Protein AF-A0A7J2VWB0-F1 (afdb_monomer)

Solvent-accessible surface area (backbone atoms only — not comparable to full-atom values): 11666 Å² total; per-residue (Å²): 133,88,79,82,58,32,77,48,34,36,38,40,35,25,54,31,43,53,44,72,42,88,90,40,88,60,62,22,70,36,55,95,60,84,38,52,47,25,52,42,51,25,53,23,19,38,70,51,60,76,62,103,41,74,60,60,33,39,47,48,40,36,65,75,40,46,75,42,43,81,44,78,42,41,31,36,45,70,79,63,50,73,50,78,42,81,46,76,38,73,47,87,54,70,86,47,42,88,79,42,59,53,44,78,32,43,40,31,32,35,35,62,40,48,35,38,41,36,36,37,21,39,49,70,60,37,52,54,51,50,53,30,40,73,69,72,45,52,64,35,90,54,30,59,74,39,85,81,14,42,57,74,46,63,40,77,50,61,71,90,82,51,84,58,88,61,38,29,45,46,43,50,47,86,78,60,84,67,86,62,91,81,53,50,76,48,80,41,82,32,49,49,46,64,52,97,86,36,46,79,39,73,43,58,28,27,39,45,39,122

Nearest PDB structures (foldseek):
  8fcj-assembly1_A  TM=6.744E-01  e=1.931E-07  Nostoc sp. 'Peltigera membranacea cyanobiont' 210A
  7tra-assembly1_O  TM=6.784E-01  e=2.687E-06  Pyrococcus furiosus DSM 3638
  4l6u-assembly2_B  TM=4.208E-01  e=9.055E-03  Archaeoglobus fulgidus DSM 4304
  4l6u-assembly1_A  TM=4.770E-01  e=2.625E-02  Archaeoglobus fulgidus DSM 4304
  8dfs-assembly1_B  TM=3.104E-01  e=2.776E-02  Nitratidesulfovibrio vulgaris str. Hildenborough

Foldseek 3Di:
DDDDWDKFKKKWWWQKDFDADPPDDAEGDGFPDFFQLLVLQLLCQQVLQDDPDDQVSLLSSCVVGVVQWPDKKKWWFPDWDKDKDKDWDADPDPVCVVPPRTDIGITIMIGGIIMMMITTGHPVSNVSSQVSLDVVGGSHQGARPDPVGHIPHMHTDDPVPDDSLRIWIKAFPVVCPDDDPPKDWDKDWHQHGADNSSDTDIGIMITIDD

Secondary structure (DSSP, 8-state):
-----EEEEEEEEEEEE--B-TT-SSEEPBPSS--HHHHHHHHHHHTT---S-HHHHHHHHHHHTGGGEEEEEEEEES--EEEEEEEEEEPS-GGGTTT-SEEEEEEEEEEEEEEEEEEEE-HHHHHHHHHHHHTT--SS--BSSSTTSBEEEEEE--TTTS-GGGEEEEEEGGG--S--TT-EEEEEEEEEEE-TTSPEEEEEEEEEE-

Sequence (210 aa):
MVWCGMELCIRILVKHFSYRHPLFLTSSPTYLVPPITSIYGLFASILEIGKNDVKENRKLIKKEVQDKIKCIEIFLKERFKGRPFGIMRWNADKSKWRRNWFTPITQFYLFDLDLIVSINCDEDLGKELYEKIKNHESGFTPYLGSSENLIKDISLIDKDENDFSQYIKIKKLNSVTSLEKGKELIRIKMPSKYDDEGNWIFEDWVAIRN

Radius of gyra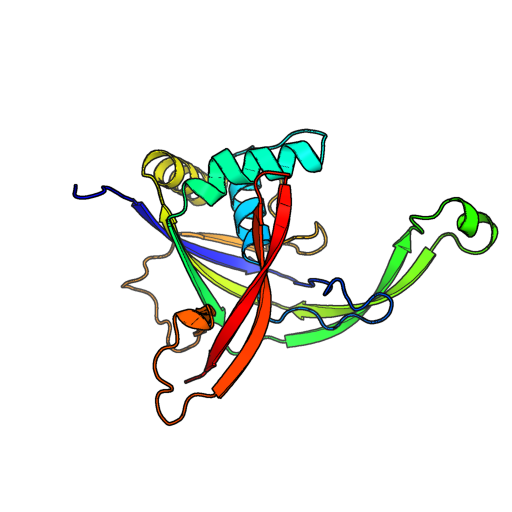tion: 17.98 Å; Cα contacts (8 Å, |Δi|>4): 425; chains: 1; bounding box: 48×41×57 Å

pLDDT: mean 84.41, std 11.64, range [39.38, 98.19]

Structure (mmCIF, N/CA/C/O backbone):
data_AF-A0A7J2VWB0-F1
#
_entry.id   AF-A0A7J2VWB0-F1
#
loop_
_atom_site.group_PDB
_atom_site.id
_atom_site.type_symbol
_atom_site.label_atom_id
_atom_site.label_alt_id
_atom_site.label_comp_id
_atom_site.label_asym_id
_atom_site.label_entity_id
_atom_site.label_seq_id
_atom_site.pdbx_PDB_ins_code
_atom_site.Cartn_x
_atom_site.Cartn_y
_atom_site.Cartn_z
_atom_site.occupancy
_atom_site.B_iso_or_equiv
_atom_site.auth_seq_id
_atom_site.auth_comp_id
_atom_site.auth_asym_id
_atom_site.auth_atom_id
_atom_site.pdbx_PDB_model_num
ATOM 1 N N . MET A 1 1 ? -2.812 6.143 29.401 1.00 39.38 1 MET A N 1
ATOM 2 C CA . MET A 1 1 ? -3.017 7.163 28.352 1.00 39.38 1 MET A CA 1
ATOM 3 C C . MET A 1 1 ? -3.901 6.526 27.293 1.00 39.38 1 MET A C 1
ATOM 5 O O . MET A 1 1 ? -3.454 5.581 26.655 1.00 39.38 1 MET A O 1
ATOM 9 N N . VAL A 1 2 ? -5.171 6.924 27.209 1.00 40.19 2 VAL A N 1
ATOM 10 C CA . VAL A 1 2 ? -6.086 6.440 26.165 1.00 40.19 2 VAL A CA 1
ATOM 11 C C . VAL A 1 2 ? -5.724 7.207 24.900 1.00 40.19 2 VAL A C 1
ATOM 13 O O . VAL A 1 2 ? -5.821 8.429 24.876 1.00 40.19 2 VAL A O 1
ATOM 16 N N . TRP A 1 3 ? -5.195 6.513 23.901 1.00 49.06 3 TRP A N 1
ATOM 17 C CA . TRP A 1 3 ? -4.870 7.121 22.617 1.00 49.06 3 TRP A CA 1
ATOM 18 C C . TRP A 1 3 ? -6.159 7.290 21.805 1.00 49.06 3 TRP A C 1
ATOM 20 O O . TRP A 1 3 ? -6.781 6.289 21.459 1.00 49.06 3 TRP A O 1
ATOM 30 N N . CYS A 1 4 ? -6.535 8.529 21.474 1.00 56.16 4 CYS A N 1
ATOM 31 C CA . CYS A 1 4 ? -7.481 8.798 20.389 1.00 56.16 4 CYS A CA 1
ATOM 32 C C . CYS A 1 4 ? -6.771 8.503 19.063 1.00 56.16 4 CYS A C 1
ATOM 34 O O . CYS A 1 4 ? -5.758 9.122 18.749 1.00 56.16 4 CYS A O 1
ATOM 36 N N . GLY A 1 5 ? -7.249 7.514 18.318 1.00 79.62 5 GLY A N 1
ATOM 37 C CA . GLY A 1 5 ? -6.829 7.247 16.945 1.00 79.62 5 GLY A CA 1
ATOM 38 C C . GLY A 1 5 ? -8.066 7.086 16.075 1.00 79.62 5 GLY A C 1
ATOM 39 O O . GLY A 1 5 ? -9.124 6.712 16.582 1.00 79.62 5 GLY A O 1
ATOM 40 N N . MET A 1 6 ? -7.938 7.370 14.785 1.00 92.81 6 MET A N 1
ATOM 41 C CA . MET A 1 6 ? -9.017 7.194 13.820 1.00 92.81 6 MET A CA 1
ATOM 42 C C . MET A 1 6 ? -8.876 5.832 13.139 1.00 92.81 6 MET A C 1
ATOM 44 O O . MET A 1 6 ? -7.780 5.455 12.707 1.00 92.81 6 MET A O 1
ATOM 48 N N . GLU A 1 7 ? -9.980 5.091 13.052 1.00 94.62 7 GLU A N 1
ATOM 49 C CA . GLU A 1 7 ? -10.068 3.892 12.220 1.00 94.62 7 GLU A CA 1
ATOM 50 C C . GLU A 1 7 ? -10.639 4.266 10.850 1.00 94.62 7 GLU A C 1
ATOM 52 O O . GLU A 1 7 ? -11.643 4.968 10.755 1.00 94.62 7 GLU A O 1
ATOM 57 N N . LEU A 1 8 ? -9.983 3.801 9.789 1.00 96.25 8 LEU A N 1
ATOM 58 C CA . LEU A 1 8 ? -10.458 3.926 8.416 1.00 96.25 8 LEU A CA 1
ATOM 59 C C . LEU A 1 8 ? -10.467 2.557 7.758 1.00 96.25 8 LEU A C 1
ATOM 61 O O . LEU A 1 8 ? -9.519 1.786 7.909 1.00 96.25 8 LEU A O 1
ATOM 65 N N . CYS A 1 9 ? -11.508 2.281 6.981 1.00 96.62 9 CYS A N 1
ATOM 66 C CA . CYS A 1 9 ? -11.599 1.092 6.149 1.00 96.62 9 CYS A CA 1
ATOM 67 C C . CYS A 1 9 ? -11.715 1.531 4.687 1.00 96.62 9 CYS A C 1
ATOM 69 O O . CYS A 1 9 ? -12.642 2.244 4.303 1.00 96.62 9 CYS A O 1
ATOM 71 N N . ILE A 1 10 ? -10.717 1.166 3.887 1.00 97.38 10 ILE A N 1
ATOM 72 C CA . ILE A 1 10 ? -10.523 1.675 2.531 1.00 97.38 10 ILE A CA 1
ATOM 73 C C . ILE A 1 10 ? -10.541 0.492 1.573 1.00 97.38 10 ILE A C 1
ATOM 75 O O . ILE A 1 10 ? -9.716 -0.417 1.680 1.00 97.38 10 ILE A O 1
ATOM 79 N N . ARG A 1 11 ? -11.460 0.511 0.613 1.00 96.31 11 ARG A N 1
ATOM 80 C CA . ARG A 1 11 ? -11.493 -0.438 -0.495 1.00 96.31 11 ARG A CA 1
ATOM 81 C C . ARG A 1 11 ? -10.669 0.099 -1.656 1.00 96.31 11 ARG A C 1
ATOM 83 O O . ARG A 1 11 ? -10.797 1.258 -2.035 1.00 96.31 11 ARG A O 1
ATOM 90 N N . ILE A 1 12 ? -9.832 -0.757 -2.227 1.00 95.69 12 ILE A N 1
ATOM 91 C CA . ILE A 1 12 ? -8.960 -0.446 -3.356 1.00 95.69 12 ILE A CA 1
ATOM 92 C C . ILE A 1 12 ? -9.225 -1.482 -4.445 1.00 95.69 12 ILE A C 1
ATOM 94 O O . ILE A 1 12 ? -8.902 -2.663 -4.294 1.00 95.69 12 ILE A O 1
ATOM 98 N N . LEU A 1 13 ? -9.795 -1.025 -5.558 1.00 94.19 13 LEU A N 1
ATOM 99 C CA . LEU A 1 13 ? -10.028 -1.842 -6.743 1.00 94.19 13 LEU A CA 1
ATOM 100 C C . LEU A 1 13 ? -8.901 -1.613 -7.740 1.00 94.19 13 LEU A C 1
ATOM 102 O O . LEU A 1 13 ? -8.739 -0.516 -8.269 1.00 94.19 13 LEU A O 1
ATOM 106 N N . VAL A 1 14 ? -8.137 -2.656 -8.043 1.00 91.94 14 VAL A N 1
ATOM 107 C CA . VAL A 1 14 ? -6.981 -2.591 -8.942 1.00 91.94 14 VAL A CA 1
ATOM 108 C C . VAL A 1 14 ? -7.299 -3.346 -10.220 1.00 91.94 14 VAL A C 1
ATOM 110 O O . VAL A 1 14 ? -7.660 -4.522 -10.193 1.00 91.94 14 VAL A O 1
ATOM 113 N N . LYS A 1 15 ? -7.122 -2.693 -11.370 1.00 89.75 15 LYS A N 1
ATOM 114 C CA . LYS A 1 15 ? -7.375 -3.316 -12.675 1.00 89.75 15 LYS A CA 1
ATOM 115 C C . LYS A 1 15 ? -6.397 -4.458 -12.938 1.00 89.75 15 LYS A C 1
ATOM 117 O O . LYS A 1 15 ? -6.788 -5.536 -13.386 1.00 89.75 15 LYS A O 1
ATOM 122 N N . HIS A 1 16 ? -5.122 -4.209 -12.667 1.00 87.75 16 HIS A N 1
ATOM 123 C CA . HIS A 1 16 ? -4.076 -5.216 -12.719 1.00 87.75 16 HIS A CA 1
ATOM 124 C C . HIS A 1 16 ? -2.985 -4.909 -11.703 1.00 87.75 16 HIS A C 1
ATOM 126 O O . HIS A 1 16 ? -2.589 -3.759 -11.529 1.00 87.75 16 HIS A O 1
ATOM 132 N N . PHE A 1 17 ? -2.487 -5.953 -11.054 1.00 88.38 17 PHE A N 1
ATOM 133 C CA . PHE A 1 17 ? -1.459 -5.870 -10.035 1.00 88.38 17 PHE A CA 1
ATOM 134 C C . PHE A 1 17 ? -0.333 -6.862 -10.326 1.00 88.38 17 PHE A C 1
ATOM 136 O O . PHE A 1 17 ? -0.563 -8.058 -10.506 1.00 88.38 17 PHE A O 1
ATOM 143 N N . SER A 1 18 ? 0.892 -6.355 -10.341 1.00 85.81 18 SER A N 1
ATOM 144 C CA . SER A 1 18 ? 2.124 -7.130 -10.363 1.00 85.81 18 SER A CA 1
ATOM 145 C C . SER A 1 18 ? 3.106 -6.523 -9.375 1.00 85.81 18 SER A C 1
ATOM 147 O O . SER A 1 18 ? 3.379 -5.322 -9.398 1.00 85.81 18 SER A O 1
ATOM 149 N N . TYR A 1 19 ? 3.677 -7.348 -8.507 1.00 79.00 19 TYR A N 1
ATOM 150 C CA . TYR A 1 19 ? 4.789 -6.915 -7.677 1.00 79.00 19 TYR A CA 1
ATOM 151 C C . TYR A 1 19 ? 5.893 -7.946 -7.749 1.00 79.00 19 TYR A C 1
ATOM 153 O O . TYR A 1 19 ? 5.801 -9.043 -7.193 1.00 79.00 19 TYR A O 1
ATOM 161 N N . ARG A 1 20 ? 6.969 -7.552 -8.427 1.00 72.75 20 ARG A N 1
ATOM 162 C CA . ARG A 1 20 ? 8.161 -8.367 -8.602 1.00 72.75 20 ARG A CA 1
ATOM 163 C C . ARG A 1 20 ? 8.830 -8.623 -7.256 1.00 72.75 20 ARG A C 1
ATOM 165 O O . ARG A 1 20 ? 9.300 -7.703 -6.589 1.00 72.75 20 ARG A O 1
ATOM 172 N N . HIS A 1 21 ? 8.966 -9.896 -6.913 1.00 67.38 21 HIS A N 1
ATOM 173 C CA . HIS A 1 21 ? 9.810 -10.300 -5.803 1.00 67.38 21 HIS A CA 1
ATOM 174 C C . HIS A 1 21 ? 11.294 -10.008 -6.141 1.00 67.38 21 HIS A C 1
ATOM 176 O O . HIS A 1 21 ? 11.769 -10.428 -7.201 1.00 67.38 21 HIS A O 1
ATOM 182 N N . PRO A 1 22 ? 12.057 -9.317 -5.267 1.00 64.19 22 PRO A N 1
ATOM 183 C CA . PRO A 1 22 ? 13.409 -8.828 -5.575 1.00 64.19 22 PRO A CA 1
ATOM 184 C C . PRO A 1 22 ? 14.422 -9.937 -5.903 1.00 64.19 22 PRO A C 1
ATOM 186 O O . PRO A 1 22 ? 15.367 -9.703 -6.647 1.00 64.19 22 PRO A O 1
ATOM 189 N N . LEU A 1 23 ? 14.202 -11.151 -5.393 1.00 62.53 23 LEU A N 1
ATOM 190 C CA . LEU A 1 23 ? 15.038 -12.327 -5.681 1.00 62.53 23 LEU A CA 1
ATOM 191 C C . LEU A 1 23 ? 14.831 -12.952 -7.078 1.00 62.53 23 LEU A C 1
ATOM 193 O O . LEU A 1 23 ? 15.650 -13.766 -7.490 1.00 62.53 23 LEU A O 1
ATOM 197 N N . PHE A 1 24 ? 13.778 -12.590 -7.822 1.00 64.44 24 PHE A N 1
ATOM 198 C CA . PHE A 1 24 ? 13.488 -13.176 -9.137 1.00 64.44 24 PHE A CA 1
ATOM 199 C C . PHE A 1 24 ? 13.640 -12.128 -10.246 1.00 64.44 24 PHE A C 1
ATOM 201 O O . PHE A 1 24 ? 12.776 -11.270 -10.440 1.00 64.44 24 PHE A O 1
ATOM 208 N N . LEU A 1 25 ? 14.759 -12.196 -10.975 1.00 58.03 25 LEU A N 1
ATOM 209 C CA . LEU A 1 25 ? 15.208 -11.138 -11.890 1.00 58.03 25 LEU A CA 1
ATOM 210 C C . LEU A 1 25 ? 14.624 -11.237 -13.316 1.00 58.03 25 LEU A C 1
ATOM 212 O O . LEU A 1 25 ? 14.429 -10.201 -13.961 1.00 58.03 25 LEU A O 1
ATOM 216 N N . THR A 1 26 ? 14.324 -12.448 -13.802 1.00 53.06 26 THR A N 1
ATOM 217 C CA . THR A 1 26 ? 13.999 -12.730 -15.221 1.00 53.06 26 THR A CA 1
ATOM 218 C C . THR A 1 26 ? 12.579 -13.265 -15.451 1.00 53.06 26 THR A C 1
ATOM 220 O O . THR A 1 26 ? 11.944 -12.909 -16.443 1.00 53.06 26 THR A O 1
ATOM 223 N N . SER A 1 27 ? 12.041 -14.034 -14.505 1.00 56.19 27 SER A N 1
ATOM 224 C CA . SER A 1 27 ? 10.650 -14.503 -14.461 1.00 56.19 27 SER A CA 1
ATOM 225 C C . SER A 1 27 ? 10.149 -14.368 -13.029 1.00 56.19 27 SER A C 1
ATOM 227 O O . SER A 1 27 ? 10.653 -15.055 -12.140 1.00 56.19 27 SER A O 1
ATOM 229 N N . SER A 1 28 ? 9.225 -13.444 -12.772 1.00 57.34 28 SER A N 1
ATOM 230 C CA . SER A 1 28 ? 8.854 -13.110 -11.394 1.00 57.34 28 SER A CA 1
ATOM 231 C C . SER A 1 28 ? 7.473 -13.668 -11.058 1.00 57.34 28 SER A C 1
ATOM 233 O O . SER A 1 28 ? 6.492 -13.196 -11.641 1.00 57.34 28 SER A O 1
ATOM 235 N N . PRO A 1 29 ? 7.359 -14.615 -10.107 1.00 59.97 29 PRO A N 1
ATOM 236 C CA . PRO A 1 29 ? 6.106 -14.767 -9.387 1.00 59.97 29 PRO A CA 1
ATOM 237 C C . PRO A 1 29 ? 5.787 -13.425 -8.713 1.00 59.97 29 PRO A C 1
ATOM 239 O O . PRO A 1 29 ? 6.655 -12.798 -8.096 1.00 59.97 29 PRO A O 1
ATOM 242 N N . THR A 1 30 ? 4.559 -12.956 -8.907 1.00 66.62 30 THR A N 1
ATOM 243 C CA . THR A 1 30 ? 4.038 -11.755 -8.250 1.00 66.62 30 THR A CA 1
ATOM 244 C C . THR A 1 30 ? 3.596 -12.118 -6.841 1.00 66.62 30 THR A C 1
ATOM 246 O O . THR A 1 30 ? 3.055 -13.205 -6.630 1.00 66.62 30 THR A O 1
ATOM 249 N N . TYR A 1 31 ? 3.815 -11.230 -5.867 1.00 71.44 31 TYR A N 1
ATOM 250 C CA . TYR A 1 31 ? 3.180 -11.408 -4.561 1.00 71.44 31 TYR A CA 1
ATOM 251 C C . TYR A 1 31 ? 1.664 -11.452 -4.728 1.00 71.44 31 TYR A C 1
ATOM 253 O O . TYR A 1 31 ? 1.095 -10.619 -5.422 1.00 71.44 31 TYR A O 1
ATOM 261 N N . LEU A 1 32 ? 1.001 -12.393 -4.060 1.00 71.25 32 LEU A N 1
ATOM 262 C CA . LEU A 1 32 ? -0.463 -12.473 -4.092 1.00 71.25 32 LEU A CA 1
ATOM 263 C C . LEU A 1 32 ? -1.133 -11.243 -3.466 1.00 71.25 32 LEU A C 1
ATOM 265 O O . LEU A 1 32 ? -2.263 -10.910 -3.798 1.00 71.25 32 LEU A O 1
ATOM 269 N N . VAL A 1 33 ? -0.415 -10.566 -2.572 1.00 77.94 33 VAL A N 1
ATOM 270 C CA . VAL A 1 33 ? -0.891 -9.422 -1.802 1.00 77.94 33 VAL A CA 1
ATOM 271 C C . VAL A 1 33 ? 0.056 -8.239 -2.051 1.00 77.94 33 VAL A C 1
ATOM 273 O O . VAL A 1 33 ? 1.271 -8.445 -2.162 1.00 77.94 33 VAL A O 1
ATOM 276 N N . PRO A 1 34 ? -0.447 -6.996 -2.118 1.00 84.25 34 PRO A N 1
ATOM 277 C CA . PRO A 1 34 ? 0.397 -5.809 -2.157 1.00 84.25 34 PRO A CA 1
ATOM 278 C C . PRO A 1 34 ? 1.281 -5.682 -0.910 1.00 84.25 34 PRO A C 1
ATOM 280 O O . PRO A 1 34 ? 0.791 -5.842 0.207 1.00 84.25 34 PRO A O 1
ATOM 283 N N . PRO A 1 35 ? 2.580 -5.367 -1.054 1.00 87.12 35 PRO A N 1
ATOM 284 C CA . PRO A 1 35 ? 3.423 -5.033 0.088 1.00 87.12 35 PRO A CA 1
ATOM 285 C C . PRO A 1 35 ? 2.866 -3.856 0.884 1.00 87.12 35 PRO A C 1
ATOM 287 O O . PRO A 1 35 ? 2.401 -2.879 0.303 1.00 87.12 35 PRO A O 1
ATOM 290 N N . ILE A 1 36 ? 2.987 -3.897 2.206 1.00 90.56 36 ILE A N 1
ATOM 291 C CA . ILE A 1 36 ? 2.469 -2.847 3.102 1.00 90.56 36 ILE A CA 1
ATOM 292 C C . ILE A 1 36 ? 3.089 -1.482 2.787 1.00 90.56 36 ILE A C 1
ATOM 294 O O . ILE A 1 36 ? 2.408 -0.471 2.676 1.00 90.56 36 ILE A O 1
ATOM 298 N N . THR A 1 37 ? 4.382 -1.475 2.508 1.00 90.88 37 THR A N 1
ATOM 299 C CA . THR A 1 37 ? 5.122 -0.318 1.981 1.00 90.88 37 THR A CA 1
ATOM 300 C C . THR A 1 37 ? 4.521 0.302 0.714 1.00 90.88 37 THR A C 1
ATOM 302 O O . THR A 1 37 ? 4.621 1.514 0.531 1.00 90.88 37 THR A O 1
ATOM 305 N N . SER A 1 38 ? 3.883 -0.491 -0.157 1.00 90.75 38 SER A N 1
ATOM 306 C CA . SER A 1 38 ? 3.170 0.035 -1.331 1.00 90.75 38 SER A CA 1
ATOM 307 C C . SER A 1 38 ? 1.853 0.714 -0.956 1.00 90.75 38 SER A C 1
ATOM 309 O O . SER A 1 38 ? 1.476 1.683 -1.606 1.00 90.75 38 SER A O 1
ATOM 311 N N . ILE A 1 39 ? 1.210 0.274 0.128 1.00 94.75 39 ILE A N 1
ATOM 312 C CA . ILE A 1 39 ? 0.025 0.924 0.697 1.00 94.75 39 ILE A CA 1
ATOM 313 C C . ILE A 1 39 ? 0.418 2.267 1.326 1.00 94.75 39 ILE A C 1
ATOM 315 O O . ILE A 1 39 ? -0.243 3.268 1.076 1.00 94.75 39 ILE A O 1
ATOM 319 N N . TYR A 1 40 ? 1.541 2.338 2.053 1.00 95.62 40 TYR A N 1
ATOM 320 C CA . TYR A 1 40 ? 2.054 3.624 2.547 1.00 95.62 40 TYR A CA 1
ATOM 321 C C . TYR A 1 40 ? 2.367 4.598 1.408 1.00 95.62 40 TYR A C 1
ATOM 323 O O . TYR A 1 40 ? 2.047 5.779 1.506 1.00 95.62 40 TYR A O 1
ATOM 331 N N . GLY A 1 41 ? 2.956 4.108 0.311 1.00 94.25 41 GLY A N 1
ATOM 332 C CA . GLY A 1 41 ? 3.186 4.914 -0.890 1.00 94.25 41 GLY A CA 1
ATOM 333 C C . GLY A 1 41 ? 1.888 5.402 -1.540 1.00 94.25 41 GLY A C 1
ATOM 334 O O . GLY A 1 41 ? 1.814 6.550 -1.968 1.00 94.25 41 GLY A O 1
ATOM 335 N N . LEU A 1 42 ? 0.850 4.562 -1.561 1.00 95.75 42 LEU A N 1
ATOM 336 C CA . LEU A 1 42 ? -0.481 4.940 -2.031 1.00 95.75 42 LEU A CA 1
ATOM 337 C C . LEU A 1 42 ? -1.079 6.055 -1.163 1.00 95.75 42 LEU A C 1
ATOM 339 O O . LEU A 1 42 ? -1.502 7.075 -1.699 1.00 95.75 42 LEU A O 1
ATOM 343 N N . PHE A 1 43 ? -1.056 5.929 0.163 1.00 97.38 43 PHE A N 1
ATOM 344 C CA . PHE A 1 43 ? -1.546 6.991 1.050 1.00 97.38 43 PHE A CA 1
ATOM 345 C C . PHE A 1 43 ? -0.747 8.286 0.894 1.00 97.38 43 PHE A C 1
ATOM 347 O O . PHE A 1 43 ? -1.337 9.356 0.781 1.00 97.38 43 PHE A O 1
ATOM 354 N N . ALA A 1 44 ? 0.579 8.196 0.779 1.00 96.38 44 ALA A N 1
ATOM 355 C CA . ALA A 1 44 ? 1.421 9.354 0.498 1.00 96.38 44 ALA A CA 1
ATOM 356 C C . ALA A 1 44 ? 1.046 10.045 -0.824 1.00 96.38 44 ALA A C 1
ATOM 358 O O . ALA A 1 44 ? 1.000 11.269 -0.879 1.00 96.38 44 ALA A O 1
ATOM 359 N N . SER A 1 45 ? 0.726 9.280 -1.875 1.00 95.44 45 SER A N 1
ATOM 360 C CA . SER A 1 45 ? 0.307 9.854 -3.161 1.00 95.44 45 SER A CA 1
ATOM 361 C C . SER A 1 45 ? -1.028 10.597 -3.087 1.00 95.44 45 SER A C 1
ATOM 363 O O . SER A 1 45 ? -1.163 11.668 -3.678 1.00 95.44 45 SER A O 1
ATOM 365 N N . ILE A 1 46 ? -1.981 10.085 -2.302 1.00 97.25 46 ILE A N 1
ATOM 366 C CA . ILE A 1 46 ? -3.253 10.766 -2.037 1.00 97.25 46 ILE A CA 1
ATOM 367 C C . ILE A 1 46 ? -2.977 12.101 -1.334 1.00 97.25 46 ILE A C 1
ATOM 369 O O . ILE A 1 46 ? -3.448 13.142 -1.784 1.00 97.25 46 ILE A O 1
ATOM 373 N N . LEU A 1 47 ? -2.128 12.083 -0.308 1.00 97.00 47 LEU A N 1
ATOM 374 C CA . LEU A 1 47 ? -1.789 13.231 0.539 1.00 97.00 47 LEU A CA 1
ATOM 375 C C . LEU A 1 47 ? -0.789 14.228 -0.076 1.00 97.00 47 LEU A C 1
ATOM 377 O O . LEU A 1 47 ? -0.364 15.146 0.610 1.00 97.00 47 LEU A O 1
ATOM 381 N N . GLU A 1 48 ? -0.379 14.060 -1.338 1.00 95.44 48 GLU A N 1
ATOM 382 C CA . GLU A 1 48 ? 0.654 14.905 -1.971 1.00 95.44 48 GLU A CA 1
ATOM 383 C C . GLU A 1 48 ? 2.020 14.878 -1.248 1.00 95.44 48 GLU A C 1
ATOM 385 O O . GLU A 1 48 ? 2.829 15.802 -1.314 1.00 95.44 48 GLU A O 1
ATOM 390 N N . ILE A 1 49 ? 2.334 13.773 -0.574 1.00 94.19 49 ILE A N 1
ATOM 391 C CA . ILE A 1 49 ? 3.596 13.597 0.146 1.00 94.19 49 ILE A CA 1
ATOM 392 C C . ILE A 1 49 ? 4.637 13.026 -0.819 1.00 94.19 49 ILE A C 1
ATOM 394 O O . ILE A 1 49 ? 4.673 11.823 -1.091 1.00 94.19 49 ILE A O 1
ATOM 398 N N . GLY A 1 50 ? 5.518 13.885 -1.332 1.00 88.81 50 GLY A N 1
ATOM 399 C CA . GLY A 1 50 ? 6.577 13.456 -2.240 1.00 88.81 50 GLY A CA 1
ATOM 400 C C . GLY A 1 50 ? 7.596 14.537 -2.596 1.00 88.81 50 GLY A C 1
ATOM 401 O O . GLY A 1 50 ? 7.376 15.732 -2.436 1.00 88.81 50 GLY A O 1
ATOM 402 N N . LYS A 1 51 ? 8.746 14.081 -3.087 1.00 85.75 51 LYS A N 1
ATOM 403 C CA . LYS A 1 51 ? 9.885 14.852 -3.584 1.00 85.75 51 LYS A CA 1
ATOM 404 C C . LYS A 1 51 ? 10.497 14.170 -4.807 1.00 85.75 51 LYS A C 1
ATOM 406 O O . LYS A 1 51 ? 10.343 12.968 -5.019 1.00 85.75 51 LYS A O 1
ATOM 411 N N . ASN A 1 52 ? 11.298 14.917 -5.560 1.00 82.94 52 ASN A N 1
ATOM 412 C CA . ASN A 1 52 ? 12.079 14.397 -6.688 1.00 82.94 52 ASN A CA 1
ATOM 413 C C . ASN A 1 52 ? 13.368 13.666 -6.245 1.00 82.94 52 ASN A C 1
ATOM 415 O O . ASN A 1 52 ? 14.413 13.825 -6.867 1.00 82.94 52 ASN A O 1
ATOM 419 N N . ASP A 1 53 ? 13.311 12.867 -5.174 1.00 89.38 53 ASP A N 1
ATOM 420 C CA . ASP A 1 53 ? 14.389 11.955 -4.769 1.00 89.38 53 ASP A CA 1
ATOM 421 C C . ASP A 1 53 ? 13.825 10.700 -4.084 1.00 89.38 53 ASP A C 1
ATOM 423 O O . ASP A 1 53 ? 12.984 10.767 -3.188 1.00 89.38 53 ASP A O 1
ATOM 427 N N . VAL A 1 54 ? 14.303 9.523 -4.499 1.00 83.94 54 VAL A N 1
ATOM 428 C CA . VAL A 1 54 ? 13.773 8.234 -4.028 1.00 83.94 54 VAL A CA 1
ATOM 429 C C . VAL A 1 54 ? 14.113 7.965 -2.561 1.00 83.94 54 VAL A C 1
ATOM 431 O O . VAL A 1 54 ? 13.285 7.400 -1.846 1.00 83.94 54 VAL A O 1
ATOM 434 N N . LYS A 1 55 ? 15.322 8.309 -2.100 1.00 84.81 55 LYS A N 1
ATOM 435 C CA . LYS A 1 55 ? 15.735 8.050 -0.713 1.00 84.81 55 LYS A CA 1
ATOM 436 C C . LYS A 1 55 ? 15.044 9.015 0.240 1.00 84.81 55 LYS A C 1
ATOM 438 O O . LYS A 1 55 ? 14.567 8.583 1.288 1.00 84.81 55 LYS A O 1
ATOM 443 N N . GLU A 1 56 ? 14.939 10.285 -0.137 1.00 89.56 56 GLU A N 1
ATOM 444 C CA . GLU A 1 56 ? 14.185 11.272 0.630 1.00 89.56 56 GLU A CA 1
ATOM 445 C C . GLU A 1 56 ? 12.706 10.900 0.711 1.00 89.56 56 GLU A C 1
ATOM 447 O O . GLU A 1 56 ? 12.145 10.938 1.804 1.00 89.56 56 GLU A O 1
ATOM 452 N N . ASN A 1 57 ? 12.102 10.437 -0.391 1.00 89.81 57 ASN A N 1
ATOM 453 C CA . ASN A 1 57 ? 10.717 9.962 -0.387 1.00 89.81 57 ASN A CA 1
ATOM 454 C C . ASN A 1 57 ? 10.482 8.857 0.633 1.00 89.81 57 ASN A C 1
ATOM 456 O O . ASN A 1 57 ? 9.499 8.905 1.361 1.00 89.81 57 ASN A O 1
ATOM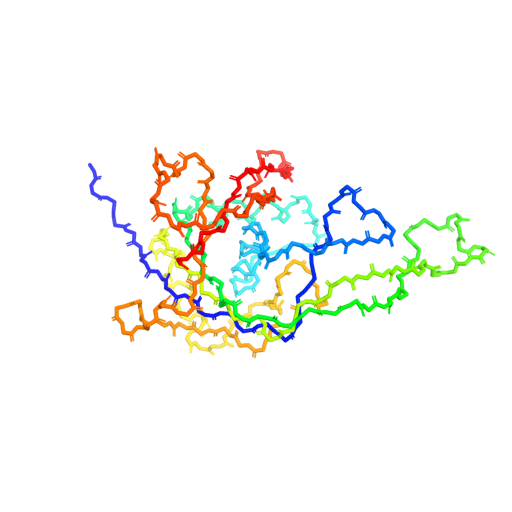 460 N N . ARG A 1 58 ? 11.380 7.873 0.742 1.00 90.44 58 ARG A N 1
ATOM 461 C CA . ARG A 1 58 ? 11.206 6.786 1.721 1.00 90.44 58 ARG A CA 1
ATOM 462 C C . ARG A 1 58 ? 11.220 7.297 3.157 1.00 90.44 58 ARG A C 1
ATOM 464 O O . ARG A 1 58 ? 10.388 6.871 3.952 1.00 90.44 58 ARG A O 1
ATOM 471 N N . LYS A 1 59 ? 12.124 8.226 3.480 1.00 92.50 59 LYS A N 1
ATOM 472 C CA . LYS A 1 59 ? 12.192 8.853 4.810 1.00 92.50 59 LYS A CA 1
ATOM 473 C C . LYS A 1 59 ? 10.956 9.706 5.097 1.00 92.50 59 LYS A C 1
ATOM 475 O O . LYS A 1 59 ? 10.422 9.652 6.200 1.00 92.50 59 LYS A O 1
ATOM 480 N N . LEU A 1 60 ? 10.486 10.451 4.098 1.00 94.12 60 LEU A N 1
ATOM 481 C CA . LEU A 1 60 ? 9.294 11.284 4.200 1.00 94.12 60 LEU A CA 1
ATOM 482 C C . LEU A 1 60 ? 8.036 10.431 4.403 1.00 94.12 60 LEU A C 1
ATOM 484 O O . LEU A 1 60 ? 7.310 10.652 5.360 1.00 94.12 60 LEU A O 1
ATOM 488 N N . ILE A 1 61 ? 7.824 9.409 3.570 1.00 95.00 61 ILE A N 1
ATOM 489 C CA . ILE A 1 61 ? 6.698 8.469 3.689 1.00 95.00 61 ILE A CA 1
ATOM 490 C C . ILE A 1 61 ? 6.735 7.758 5.041 1.00 95.00 61 ILE A C 1
ATOM 492 O O . ILE A 1 61 ? 5.695 7.583 5.673 1.00 95.00 61 ILE A O 1
ATOM 496 N N . LYS A 1 62 ? 7.926 7.366 5.510 1.00 94.69 62 LYS A N 1
ATOM 497 C CA . LYS A 1 62 ? 8.077 6.778 6.839 1.00 94.69 62 LYS A CA 1
ATOM 498 C C . LYS A 1 62 ? 7.530 7.720 7.918 1.00 94.69 62 LYS A C 1
ATOM 500 O O . LYS A 1 62 ? 6.604 7.356 8.633 1.00 94.69 62 LYS A O 1
ATOM 505 N N . LYS A 1 63 ? 8.064 8.939 7.979 1.00 95.38 63 LYS A N 1
ATOM 506 C CA . LYS A 1 63 ? 7.721 9.930 9.004 1.00 95.38 63 LYS A CA 1
ATOM 507 C C . LYS A 1 63 ? 6.267 10.402 8.916 1.00 95.38 63 LYS A C 1
ATOM 509 O O . LYS A 1 63 ? 5.598 10.551 9.932 1.00 95.38 63 LYS A O 1
ATOM 514 N N . GLU A 1 64 ? 5.792 10.691 7.709 1.00 96.38 64 GLU A N 1
ATOM 515 C CA . GLU A 1 64 ? 4.510 11.368 7.506 1.00 96.38 64 GLU A CA 1
ATOM 516 C C . GLU A 1 64 ? 3.324 10.408 7.386 1.00 96.38 64 GLU A C 1
ATOM 518 O O . GLU A 1 64 ? 2.193 10.846 7.583 1.00 96.38 64 GLU A O 1
ATOM 523 N N . VAL A 1 65 ? 3.570 9.122 7.106 1.00 96.81 65 VAL A N 1
ATOM 524 C CA . VAL A 1 65 ? 2.521 8.109 6.913 1.00 96.81 65 VAL A CA 1
ATOM 525 C C . VAL A 1 65 ? 2.756 6.879 7.787 1.00 96.81 65 VAL A C 1
ATOM 527 O O . VAL A 1 65 ? 1.929 6.583 8.642 1.00 96.81 65 VAL A O 1
ATOM 530 N N . GLN A 1 66 ? 3.863 6.151 7.594 1.00 95.69 66 GLN A N 1
ATOM 531 C CA . GLN A 1 66 ? 4.082 4.855 8.258 1.00 95.69 66 GLN A CA 1
ATOM 532 C C . GLN A 1 66 ? 4.060 4.975 9.785 1.00 95.69 66 GLN A C 1
ATOM 534 O O . GLN A 1 66 ? 3.357 4.213 10.440 1.00 95.69 66 GLN A O 1
ATOM 539 N N . ASP A 1 67 ? 4.818 5.915 10.349 1.00 95.25 67 ASP A N 1
ATOM 540 C CA . ASP A 1 67 ? 4.983 6.050 11.800 1.00 95.25 67 ASP A CA 1
ATOM 541 C C . ASP A 1 67 ? 3.701 6.567 12.485 1.00 95.25 67 ASP A C 1
ATOM 543 O O . ASP A 1 67 ? 3.522 6.371 13.685 1.00 95.25 67 ASP A O 1
ATOM 547 N N . LYS A 1 68 ? 2.780 7.152 11.706 1.00 96.50 68 LYS A N 1
ATOM 548 C CA . LYS A 1 68 ? 1.446 7.599 12.138 1.00 96.50 68 LYS A CA 1
ATOM 549 C C . LYS A 1 68 ? 0.368 6.514 11.985 1.00 96.50 68 LYS A C 1
ATOM 551 O O . LYS A 1 68 ? -0.778 6.723 12.382 1.00 96.50 68 LYS A O 1
ATOM 556 N N . ILE A 1 69 ? 0.696 5.353 11.403 1.00 95.75 69 ILE A N 1
ATOM 557 C CA . ILE A 1 69 ? -0.197 4.190 11.283 1.00 95.75 69 ILE A CA 1
ATOM 558 C C . ILE A 1 69 ? 0.238 3.131 12.297 1.00 95.75 69 ILE A C 1
ATOM 560 O O . ILE A 1 69 ? 1.297 2.520 12.180 1.00 95.75 69 ILE A O 1
ATOM 564 N N . LYS A 1 70 ? -0.619 2.861 13.281 1.00 92.12 70 LYS A N 1
ATOM 565 C CA . LYS A 1 70 ? -0.336 1.913 14.370 1.00 92.12 70 LYS A CA 1
ATOM 566 C C . LYS A 1 70 ? -0.643 0.479 13.985 1.00 92.12 70 LYS A C 1
ATOM 568 O O . LYS A 1 70 ? 0.074 -0.442 14.369 1.00 92.12 70 LYS A O 1
ATOM 573 N N . CYS A 1 71 ? -1.736 0.289 13.256 1.00 90.69 71 CYS A N 1
ATOM 574 C CA . CYS A 1 71 ? -2.193 -1.020 12.825 1.00 90.69 71 CYS A CA 1
ATOM 575 C C . CYS A 1 71 ? -2.657 -0.950 11.377 1.00 90.69 71 CYS A C 1
ATOM 577 O O . CYS A 1 71 ? -3.300 0.020 10.976 1.00 90.69 71 CYS A O 1
ATOM 579 N N . ILE A 1 72 ? -2.343 -1.997 10.620 1.00 91.94 72 ILE A N 1
ATOM 580 C CA . ILE A 1 72 ? -2.855 -2.223 9.278 1.00 91.94 72 ILE A CA 1
ATOM 581 C C . ILE A 1 72 ? -3.345 -3.666 9.181 1.00 91.94 72 ILE A C 1
ATOM 583 O O . ILE A 1 72 ? -2.608 -4.613 9.464 1.00 91.94 72 ILE A O 1
ATOM 587 N N . GLU A 1 73 ? -4.594 -3.830 8.774 1.00 91.06 73 GLU A N 1
ATOM 588 C CA . GLU A 1 73 ? -5.185 -5.111 8.423 1.00 91.06 73 GLU A CA 1
ATOM 589 C C . GLU A 1 73 ? -5.502 -5.108 6.934 1.00 91.06 73 GLU A C 1
ATOM 591 O O . GLU A 1 73 ? -6.082 -4.159 6.406 1.00 91.06 73 GLU A O 1
ATOM 596 N N . ILE A 1 74 ? -5.118 -6.185 6.256 1.00 92.25 74 ILE A N 1
ATOM 597 C CA . ILE A 1 74 ? -5.337 -6.336 4.823 1.00 92.25 74 ILE A CA 1
ATOM 598 C C . ILE A 1 74 ? -6.258 -7.527 4.604 1.00 92.25 74 ILE A C 1
ATOM 600 O O . ILE A 1 74 ? -6.026 -8.616 5.136 1.00 92.25 74 ILE A O 1
ATOM 604 N N . PHE A 1 75 ? -7.276 -7.317 3.783 1.00 91.81 75 PHE A N 1
ATOM 605 C CA . PHE A 1 75 ? -8.239 -8.320 3.370 1.00 91.81 75 PHE A CA 1
ATOM 606 C C . PHE A 1 75 ? -8.224 -8.388 1.848 1.00 91.81 75 PHE A C 1
ATOM 608 O O . PHE A 1 75 ? -8.397 -7.377 1.169 1.00 91.81 75 PHE A O 1
ATOM 615 N N . LEU A 1 76 ? -7.989 -9.577 1.307 1.00 90.00 76 LEU A N 1
ATOM 616 C CA . LEU A 1 76 ? -7.916 -9.815 -0.128 1.00 90.00 76 LEU A CA 1
ATOM 617 C C . LEU A 1 76 ? -9.065 -10.721 -0.552 1.00 90.00 76 LEU A C 1
ATOM 619 O O . LEU A 1 76 ? -9.232 -11.794 0.020 1.00 90.00 76 LEU A O 1
ATOM 623 N N . LYS A 1 77 ? -9.822 -10.337 -1.578 1.00 89.19 77 LYS A N 1
ATOM 624 C CA . LYS A 1 77 ? -10.907 -11.177 -2.094 1.00 89.19 77 LYS A CA 1
ATOM 625 C C . LYS A 1 77 ? -10.390 -12.541 -2.558 1.00 89.19 77 LYS A C 1
ATOM 627 O O . LYS A 1 77 ? -9.413 -12.613 -3.303 1.00 89.19 77 LYS A O 1
ATOM 632 N N . GLU A 1 78 ? -11.064 -13.623 -2.161 1.00 80.75 78 GLU A N 1
ATOM 633 C CA . GLU A 1 78 ? -10.572 -14.997 -2.373 1.00 80.75 78 GLU A CA 1
ATOM 634 C C . GLU A 1 78 ? -10.335 -15.352 -3.843 1.00 80.75 78 GLU A C 1
ATOM 636 O O . GLU A 1 78 ? -9.458 -16.148 -4.181 1.00 80.75 78 GLU A O 1
ATOM 641 N N . ARG A 1 79 ? -11.161 -14.793 -4.730 1.00 77.31 79 ARG A N 1
ATOM 642 C CA . ARG A 1 79 ? -11.151 -15.108 -6.155 1.00 77.31 79 ARG A CA 1
ATOM 643 C C . ARG A 1 79 ? -10.520 -13.971 -6.937 1.00 77.31 79 ARG A C 1
ATOM 645 O O . ARG A 1 79 ? -11.162 -12.955 -7.181 1.00 77.31 79 ARG A O 1
ATOM 652 N N . PHE A 1 80 ? -9.303 -14.206 -7.406 1.00 76.31 80 PHE A N 1
ATOM 653 C CA . PHE A 1 80 ? -8.603 -13.347 -8.355 1.00 76.31 80 PHE A CA 1
ATOM 654 C C . PHE A 1 80 ? -8.162 -14.158 -9.576 1.00 76.31 80 PHE A C 1
ATOM 656 O O . PHE A 1 80 ? -7.943 -15.370 -9.505 1.00 76.31 80 PHE A O 1
ATOM 663 N N . LYS A 1 81 ? -8.041 -13.494 -10.727 1.00 82.88 81 LYS A N 1
ATOM 664 C CA . LYS A 1 81 ? -7.543 -14.117 -11.960 1.00 82.88 81 LYS A CA 1
ATOM 665 C C . LYS A 1 81 ? -6.082 -13.750 -12.142 1.00 82.88 81 LYS A C 1
ATOM 667 O O . LYS A 1 81 ? -5.743 -12.576 -12.099 1.00 82.88 81 LYS A O 1
ATOM 672 N N . GLY A 1 82 ? -5.227 -14.736 -12.377 1.00 83.69 82 GLY A N 1
ATOM 673 C CA . GLY A 1 82 ? -3.805 -14.520 -12.616 1.00 83.69 82 GLY A CA 1
ATOM 674 C C . GLY A 1 82 ? -3.389 -15.012 -13.997 1.00 83.69 82 GLY A C 1
ATOM 675 O O . GLY A 1 82 ? -3.807 -16.092 -14.410 1.00 83.69 82 GLY A O 1
ATOM 676 N N . ARG A 1 83 ? -2.575 -14.243 -14.723 1.00 83.38 83 ARG A N 1
ATOM 677 C CA . ARG A 1 83 ? -1.974 -14.698 -15.989 1.00 83.38 83 ARG A CA 1
ATOM 678 C C . ARG A 1 83 ? -0.604 -14.057 -16.238 1.00 83.38 83 ARG A C 1
ATOM 680 O O . ARG A 1 83 ? -0.396 -12.900 -15.859 1.00 83.38 83 ARG A O 1
ATOM 687 N N . PRO A 1 84 ? 0.333 -14.783 -16.872 1.00 83.25 84 PRO A N 1
ATOM 688 C CA . PRO A 1 84 ? 1.616 -14.225 -17.269 1.00 83.25 84 PRO A CA 1
ATOM 689 C C . PRO A 1 84 ? 1.463 -13.278 -18.467 1.00 83.25 84 PRO A C 1
ATOM 691 O O . PRO A 1 84 ? 0.704 -13.552 -19.394 1.00 83.25 84 PRO A O 1
ATOM 694 N N . PHE A 1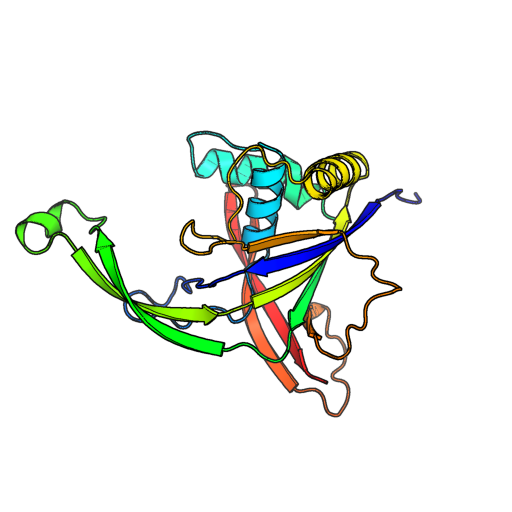 85 ? 2.233 -12.194 -18.466 1.00 81.50 85 PHE A N 1
ATOM 695 C CA . PHE A 1 85 ? 2.419 -11.289 -19.596 1.00 81.50 85 PHE A CA 1
ATOM 696 C C . PHE A 1 85 ? 3.902 -11.045 -19.844 1.00 81.50 85 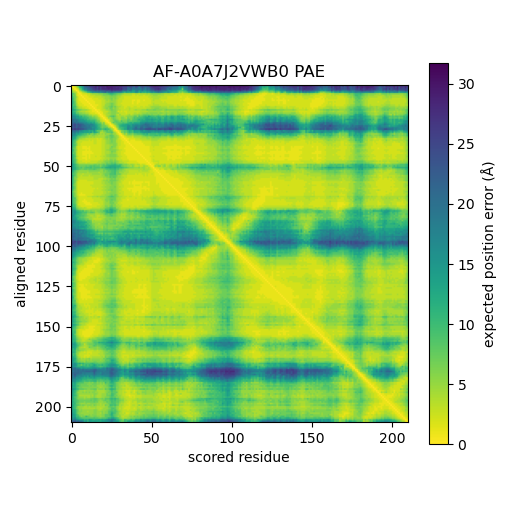PHE A C 1
ATOM 698 O O . PHE A 1 85 ? 4.669 -10.790 -18.914 1.00 81.50 85 PHE A O 1
ATOM 705 N N . GLY A 1 86 ? 4.292 -11.092 -21.116 1.00 79.31 86 GLY A N 1
ATOM 706 C CA . GLY A 1 86 ? 5.591 -10.604 -21.558 1.00 79.31 86 GLY A CA 1
ATOM 707 C C . GLY A 1 86 ? 5.564 -9.083 -21.657 1.00 79.31 86 GLY A C 1
ATOM 708 O O . GLY A 1 86 ? 4.694 -8.529 -22.325 1.00 79.31 86 GLY A O 1
ATOM 709 N N . ILE A 1 87 ? 6.519 -8.413 -21.020 1.00 78.19 87 ILE A N 1
ATOM 710 C CA . ILE A 1 87 ? 6.731 -6.974 -21.162 1.00 78.19 87 ILE A CA 1
ATOM 711 C C . ILE A 1 87 ? 8.169 -6.693 -21.604 1.00 78.19 87 ILE A C 1
ATOM 713 O O . ILE A 1 87 ? 9.105 -7.422 -21.265 1.00 78.19 87 ILE A O 1
ATOM 717 N N . MET A 1 88 ? 8.341 -5.618 -22.370 1.00 78.94 88 MET A N 1
ATOM 718 C CA . MET A 1 88 ? 9.645 -5.142 -22.828 1.00 78.94 88 MET A CA 1
ATOM 719 C C . MET A 1 88 ? 10.089 -3.997 -21.936 1.00 78.94 88 MET A C 1
ATOM 721 O O . MET A 1 88 ? 9.564 -2.889 -22.026 1.00 78.94 88 MET A O 1
ATOM 725 N N . ARG A 1 89 ? 11.055 -4.255 -21.055 1.00 76.31 89 ARG A N 1
ATOM 726 C CA . ARG A 1 89 ? 11.568 -3.221 -20.157 1.00 76.31 89 ARG A CA 1
ATOM 727 C C . ARG A 1 89 ? 12.766 -2.533 -20.784 1.00 76.31 89 ARG A C 1
ATOM 729 O O . ARG A 1 89 ? 13.646 -3.214 -21.304 1.00 76.31 89 ARG A O 1
ATOM 736 N N . TRP A 1 90 ? 12.841 -1.210 -20.680 1.00 76.75 90 TRP A N 1
ATOM 737 C CA . TRP A 1 90 ? 14.047 -0.491 -21.083 1.00 76.75 90 TRP A CA 1
ATOM 738 C C . TRP A 1 90 ? 15.249 -0.992 -20.282 1.00 76.75 90 TRP A C 1
ATOM 740 O O . TRP A 1 90 ? 15.159 -1.171 -19.062 1.00 76.75 90 TRP A O 1
ATOM 750 N N . ASN A 1 91 ? 16.376 -1.233 -20.948 1.00 74.75 91 ASN A N 1
ATOM 751 C CA . ASN A 1 91 ? 17.577 -1.656 -20.246 1.00 74.75 91 ASN A CA 1
ATOM 752 C C . ASN A 1 91 ? 18.058 -0.529 -19.326 1.00 74.75 91 ASN A C 1
ATOM 754 O O . ASN A 1 91 ? 18.373 0.561 -19.785 1.00 74.75 91 ASN A O 1
ATOM 758 N N . ALA A 1 92 ? 18.147 -0.773 -18.020 1.00 72.44 92 ALA A N 1
ATOM 759 C CA . ALA A 1 92 ? 18.703 0.225 -17.100 1.00 72.44 92 ALA A CA 1
ATOM 760 C C . ALA A 1 92 ? 20.225 0.397 -17.294 1.00 72.44 92 ALA A C 1
ATOM 762 O O . ALA A 1 92 ? 20.782 1.457 -17.020 1.00 72.44 92 ALA A O 1
ATOM 763 N N . ASP A 1 93 ? 20.893 -0.642 -17.803 1.00 76.12 93 ASP A N 1
ATOM 764 C CA . ASP A 1 93 ? 22.327 -0.652 -18.070 1.00 76.12 93 ASP A CA 1
ATOM 765 C C . ASP A 1 93 ? 22.628 -0.113 -19.476 1.00 76.12 93 ASP A C 1
ATOM 767 O O . ASP A 1 93 ? 22.497 -0.823 -20.480 1.00 76.12 93 ASP A O 1
ATOM 771 N N . LYS A 1 94 ? 23.061 1.152 -19.531 1.00 75.69 94 LYS A N 1
ATOM 772 C CA . LYS A 1 94 ? 23.407 1.859 -20.775 1.00 75.69 94 LYS A CA 1
ATOM 773 C C . LYS A 1 94 ? 24.497 1.156 -21.585 1.00 75.69 94 LYS A C 1
ATOM 775 O O . LYS A 1 94 ? 24.505 1.268 -22.809 1.00 75.69 94 LYS A O 1
ATOM 780 N N . SER A 1 95 ? 25.388 0.396 -20.941 1.00 79.75 95 SER A N 1
ATOM 781 C CA . SER A 1 95 ? 26.451 -0.333 -21.645 1.00 79.75 95 SER A CA 1
ATOM 782 C C . SER A 1 95 ? 25.897 -1.437 -22.557 1.00 79.75 95 SER A C 1
ATOM 784 O O . SER A 1 95 ? 26.489 -1.755 -23.590 1.00 79.75 95 SER A O 1
ATOM 786 N N . LYS A 1 96 ? 24.711 -1.970 -22.232 1.00 71.06 96 LYS A N 1
ATOM 787 C CA . LYS A 1 96 ? 24.042 -3.045 -22.980 1.00 71.06 96 LYS A CA 1
ATOM 788 C C . LYS A 1 96 ? 23.164 -2.545 -24.131 1.00 71.06 96 LYS A C 1
ATOM 790 O O . LYS A 1 96 ? 22.765 -3.350 -24.974 1.00 71.06 96 LYS A O 1
ATOM 795 N N . TRP A 1 97 ? 22.921 -1.233 -24.235 1.00 74.62 97 TRP A N 1
ATOM 796 C CA . TRP A 1 97 ? 22.034 -0.648 -25.256 1.00 74.62 97 TRP A CA 1
ATOM 797 C C . TRP A 1 97 ? 22.542 -0.857 -26.681 1.00 74.62 97 TRP A C 1
ATOM 799 O O . TRP A 1 97 ? 21.746 -0.975 -27.604 1.00 74.62 97 TRP A O 1
ATOM 809 N N . ARG A 1 98 ? 23.863 -0.993 -26.869 1.00 67.50 98 ARG A N 1
ATOM 810 C CA . ARG A 1 98 ? 24.456 -1.296 -28.183 1.00 67.50 98 ARG A CA 1
ATOM 811 C C . ARG A 1 98 ? 24.012 -2.645 -28.763 1.00 67.50 98 ARG A C 1
ATOM 813 O O . ARG A 1 98 ? 24.129 -2.833 -29.966 1.00 67.50 98 ARG A O 1
ATOM 820 N N . ARG A 1 99 ? 23.548 -3.585 -27.928 1.00 69.00 99 ARG A N 1
ATOM 821 C CA . ARG A 1 99 ? 23.100 -4.924 -28.352 1.00 69.00 99 ARG A CA 1
ATOM 822 C C . ARG A 1 99 ? 21.588 -5.074 -28.303 1.00 69.00 99 ARG A C 1
ATOM 824 O O . ARG A 1 99 ? 21.015 -5.658 -29.211 1.00 69.00 99 ARG A O 1
ATOM 831 N N . ASN A 1 100 ? 20.951 -4.584 -27.242 1.00 74.62 100 ASN A N 1
ATOM 832 C CA . ASN A 1 100 ? 19.501 -4.620 -27.132 1.00 74.62 100 ASN A CA 1
ATOM 833 C C . ASN A 1 100 ? 19.009 -3.509 -26.201 1.00 74.62 100 ASN A C 1
ATOM 835 O O . ASN A 1 100 ? 19.457 -3.391 -25.057 1.00 74.62 100 ASN A O 1
ATOM 839 N N . TRP A 1 101 ? 18.083 -2.690 -26.690 1.00 80.12 101 TRP A N 1
ATOM 840 C CA . TRP A 1 101 ? 17.528 -1.557 -25.940 1.00 80.12 101 TRP A CA 1
ATOM 841 C C . TRP A 1 101 ? 16.541 -2.028 -24.869 1.00 80.12 101 TRP A C 1
ATOM 843 O O . TRP A 1 101 ? 16.346 -1.362 -23.852 1.00 80.12 101 TRP A O 1
ATOM 853 N N . PHE A 1 102 ? 15.985 -3.224 -25.066 1.00 80.00 102 PHE A N 1
ATOM 854 C CA . PHE A 1 102 ? 14.979 -3.815 -24.205 1.00 80.00 102 PHE A CA 1
ATOM 855 C C . PHE A 1 102 ? 15.463 -5.138 -23.615 1.00 80.00 102 PHE A C 1
ATOM 857 O O . PHE A 1 102 ? 16.179 -5.906 -24.259 1.00 80.00 102 PHE A O 1
ATOM 864 N N . THR A 1 103 ? 15.032 -5.411 -22.388 1.00 77.06 103 THR A N 1
ATOM 865 C CA . THR A 1 103 ? 15.104 -6.737 -21.780 1.00 77.06 103 THR A CA 1
ATOM 866 C C . THR A 1 103 ? 13.689 -7.309 -21.711 1.00 77.06 103 THR A C 1
ATOM 868 O O . THR A 1 103 ? 12.851 -6.744 -20.995 1.00 77.06 103 THR A O 1
ATOM 871 N N . PRO A 1 104 ? 13.400 -8.408 -22.436 1.00 75.81 104 PRO A N 1
ATOM 872 C CA . PRO A 1 104 ? 12.131 -9.104 -22.307 1.00 75.81 104 PRO A CA 1
ATOM 873 C C . PRO A 1 104 ? 12.041 -9.712 -20.912 1.00 75.81 104 PRO A C 1
ATOM 875 O O . PRO A 1 104 ? 12.968 -10.375 -20.446 1.00 75.81 104 PRO A O 1
ATOM 878 N N . ILE A 1 105 ? 10.919 -9.496 -20.242 1.00 78.00 105 ILE A N 1
ATOM 879 C CA . ILE A 1 105 ? 10.629 -10.115 -18.953 1.00 78.00 105 ILE A CA 1
ATOM 880 C C . ILE A 1 105 ? 9.198 -10.632 -18.963 1.00 78.00 105 ILE A C 1
ATOM 882 O O . ILE A 1 105 ? 8.306 -10.002 -19.522 1.00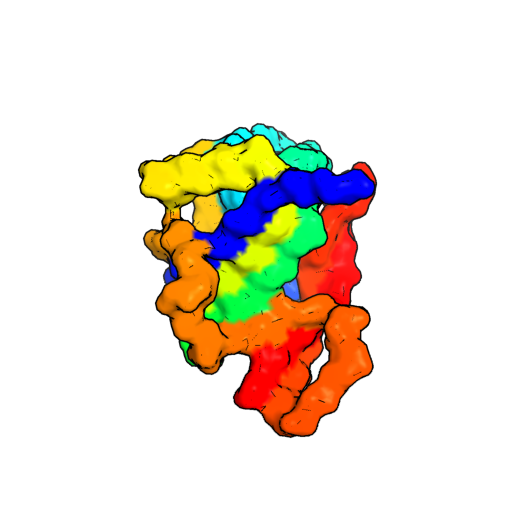 78.00 105 ILE A O 1
ATOM 886 N N . THR A 1 106 ? 8.975 -11.771 -18.317 1.00 76.00 106 THR A N 1
ATOM 887 C CA . THR A 1 106 ? 7.618 -12.262 -18.065 1.00 76.00 106 THR A CA 1
ATOM 888 C C . THR A 1 106 ? 7.236 -11.919 -16.633 1.00 76.00 106 THR A C 1
ATOM 890 O O . THR A 1 106 ? 7.964 -12.252 -15.692 1.00 76.00 106 THR A O 1
ATOM 893 N N . GLN A 1 107 ? 6.113 -11.229 -16.469 1.00 79.31 107 GLN A N 1
ATOM 894 C CA . GLN A 1 107 ? 5.528 -10.905 -15.174 1.00 79.31 107 GLN A CA 1
ATOM 895 C C . GLN A 1 107 ? 4.164 -11.570 -15.035 1.00 79.31 107 GLN A C 1
ATOM 897 O O . GLN A 1 107 ? 3.397 -11.639 -15.993 1.00 79.31 107 GLN A O 1
ATOM 902 N N . PHE A 1 108 ? 3.852 -12.057 -13.840 1.00 82.38 108 PHE A N 1
ATOM 903 C CA . PHE A 1 108 ? 2.521 -12.557 -13.530 1.00 82.38 108 PHE A CA 1
ATOM 904 C C . PHE A 1 108 ? 1.647 -11.406 -13.028 1.00 82.38 108 PHE A C 1
ATOM 906 O O . PHE A 1 108 ? 2.008 -10.756 -12.051 1.00 82.38 108 PHE A O 1
ATOM 913 N N . TYR A 1 109 ? 0.512 -11.152 -13.674 1.00 85.75 109 TYR A N 1
ATOM 914 C CA . TYR A 1 109 ? -0.427 -10.115 -13.244 1.00 85.75 109 TYR A CA 1
ATOM 915 C C . TYR A 1 109 ? -1.677 -10.748 -12.648 1.00 85.75 109 TYR A C 1
ATOM 917 O O . TYR A 1 109 ? -2.237 -11.685 -13.223 1.00 85.75 109 TYR A O 1
ATOM 925 N N . LEU A 1 110 ? -2.122 -10.194 -11.525 1.00 86.75 110 LEU A N 1
ATOM 926 C CA . LEU A 1 110 ? -3.444 -10.419 -10.953 1.00 86.75 110 LEU A CA 1
ATOM 927 C C . LEU A 1 110 ? -4.405 -9.383 -11.535 1.00 86.75 110 LEU A C 1
ATOM 929 O O . LEU A 1 110 ? -4.068 -8.205 -11.573 1.00 86.75 110 LEU A O 1
ATOM 933 N N . PHE A 1 111 ? -5.573 -9.809 -11.994 1.00 87.31 111 PHE A N 1
ATOM 934 C CA . PHE A 1 111 ? -6.603 -8.958 -12.587 1.00 87.31 111 PHE A CA 1
ATOM 935 C C . PHE A 1 111 ? -7.772 -8.791 -11.633 1.00 87.31 111 PHE A C 1
ATOM 937 O O . PHE A 1 111 ? -8.136 -9.746 -10.941 1.00 87.31 111 PHE A O 1
ATOM 944 N N . ASP A 1 112 ? -8.362 -7.594 -11.665 1.00 87.81 112 ASP A N 1
ATOM 945 C CA . ASP A 1 112 ? -9.530 -7.220 -10.865 1.00 87.81 112 ASP A CA 1
ATOM 946 C C . ASP A 1 112 ? -9.307 -7.502 -9.368 1.00 87.81 112 ASP A C 1
ATOM 948 O O . ASP A 1 112 ? -10.130 -8.130 -8.699 1.00 87.81 112 ASP A O 1
ATOM 952 N N . LEU A 1 113 ? -8.146 -7.076 -8.858 1.00 89.88 113 LEU A N 1
ATOM 953 C CA . LEU A 1 113 ? -7.787 -7.241 -7.454 1.00 89.88 113 LEU A CA 1
ATOM 954 C C . LEU A 1 113 ? -8.698 -6.350 -6.606 1.00 89.88 113 LEU A C 1
ATOM 956 O O . LEU A 1 113 ? -8.749 -5.139 -6.814 1.00 89.88 113 LEU A O 1
ATOM 960 N N . ASP A 1 114 ? -9.383 -6.955 -5.645 1.00 92.50 114 ASP A N 1
ATOM 961 C CA . ASP A 1 114 ? -10.276 -6.275 -4.710 1.00 92.50 114 ASP A CA 1
ATOM 962 C C . ASP A 1 114 ? -9.687 -6.415 -3.307 1.00 92.50 114 ASP A C 1
ATOM 964 O O . ASP A 1 114 ? -9.602 -7.519 -2.752 1.00 92.50 114 ASP A O 1
ATOM 968 N N . LEU A 1 115 ? -9.180 -5.296 -2.798 1.00 93.00 115 LEU A N 1
ATOM 969 C CA . LEU A 1 115 ? -8.455 -5.207 -1.543 1.00 93.00 115 LEU A CA 1
ATOM 970 C C . LEU A 1 115 ? -9.229 -4.314 -0.585 1.00 93.00 115 LEU A C 1
ATOM 972 O O . LEU A 1 115 ? -9.672 -3.235 -0.967 1.00 93.00 115 LEU A O 1
ATOM 976 N N . ILE A 1 116 ? -9.304 -4.716 0.675 1.00 94.88 116 ILE A N 1
ATOM 977 C CA . ILE A 1 116 ? -9.709 -3.831 1.759 1.00 94.88 116 ILE A CA 1
ATOM 978 C C . ILE A 1 116 ? -8.525 -3.654 2.702 1.00 94.88 116 ILE A C 1
ATOM 980 O O . ILE A 1 116 ? -7.882 -4.621 3.117 1.00 94.88 116 ILE A O 1
ATOM 984 N N . VAL A 1 117 ? -8.242 -2.400 3.029 1.00 95.56 117 VAL A N 1
ATOM 985 C CA . VAL A 1 117 ? -7.210 -1.989 3.970 1.00 95.56 117 VAL A CA 1
ATOM 986 C C . VAL A 1 117 ? -7.892 -1.267 5.123 1.00 95.56 117 VAL A C 1
ATOM 988 O O . VAL A 1 117 ? -8.430 -0.178 4.945 1.00 95.56 117 VAL A O 1
ATOM 991 N N . SER A 1 118 ? -7.859 -1.876 6.304 1.00 94.88 118 SER A N 1
ATOM 992 C CA . SER A 1 118 ? -8.307 -1.250 7.547 1.00 94.88 118 SER A CA 1
ATOM 993 C C . SER A 1 118 ? -7.079 -0.742 8.297 1.00 94.88 118 SER A C 1
ATOM 995 O O . SER A 1 118 ? -6.131 -1.497 8.517 1.00 94.88 118 SER A O 1
ATOM 997 N N . ILE A 1 119 ? -7.058 0.545 8.637 1.00 95.81 119 ILE A N 1
ATOM 998 C CA . ILE A 1 119 ? -5.961 1.179 9.370 1.00 95.81 119 ILE A CA 1
ATOM 999 C C . ILE A 1 119 ? -6.459 1.800 10.665 1.00 95.81 119 ILE A C 1
ATOM 1001 O O . ILE A 1 119 ? -7.526 2.405 10.701 1.00 95.81 119 ILE A O 1
ATOM 1005 N N . ASN A 1 120 ? -5.637 1.705 11.706 1.00 95.50 120 ASN A N 1
ATOM 1006 C CA . ASN A 1 120 ? -5.729 2.563 12.881 1.00 95.50 120 ASN A CA 1
ATOM 1007 C C . ASN A 1 120 ? -4.558 3.546 12.841 1.00 95.50 120 ASN A C 1
ATOM 1009 O O . ASN A 1 120 ? -3.396 3.121 12.803 1.00 95.50 120 ASN A O 1
ATOM 1013 N N . CYS A 1 121 ? -4.857 4.839 12.816 1.00 96.25 121 CYS A N 1
ATOM 1014 C CA . CYS A 1 121 ? -3.870 5.889 12.592 1.00 96.25 121 CYS A CA 1
ATOM 1015 C C . CYS A 1 121 ? -4.107 7.115 13.477 1.00 96.25 121 CYS A C 1
ATOM 1017 O O . CYS A 1 121 ? -5.118 7.217 14.179 1.00 96.25 121 CYS A O 1
ATOM 1019 N N . ASP A 1 122 ? -3.140 8.025 13.475 1.00 96.19 122 ASP A N 1
ATOM 1020 C CA . ASP A 1 122 ? -3.267 9.321 14.133 1.00 96.19 122 ASP A CA 1
ATOM 1021 C C . ASP A 1 122 ? -4.405 10.143 13.511 1.00 96.19 122 ASP A C 1
ATOM 1023 O O . ASP A 1 122 ? -4.671 10.063 12.311 1.00 96.19 122 ASP A O 1
ATOM 1027 N N . GLU A 1 123 ? -5.089 10.932 14.340 1.00 95.69 123 GLU A N 1
ATOM 1028 C CA . GLU A 1 123 ? -6.343 11.595 13.966 1.00 95.69 123 GLU A CA 1
ATOM 1029 C C . GLU A 1 123 ? -6.180 12.589 12.806 1.00 95.69 123 GLU A C 1
ATOM 1031 O O . GLU A 1 123 ? -7.028 12.625 11.916 1.00 95.69 123 GLU A O 1
ATOM 1036 N N . ASP A 1 124 ? -5.075 13.338 12.766 1.00 95.12 124 ASP A N 1
ATOM 1037 C CA . ASP A 1 124 ? -4.797 14.300 11.692 1.00 95.12 124 ASP A CA 1
ATOM 1038 C C . ASP A 1 124 ? -4.589 13.600 10.341 1.00 95.12 124 ASP A C 1
ATOM 1040 O O . ASP A 1 124 ? -5.202 13.979 9.343 1.00 95.12 124 ASP A O 1
ATOM 1044 N N . LEU A 1 125 ? -3.786 12.525 10.323 1.00 96.31 125 LEU A N 1
ATOM 1045 C CA . LEU A 1 125 ? -3.573 11.708 9.123 1.00 96.31 125 LEU A CA 1
ATOM 1046 C C . LEU A 1 125 ? -4.892 11.081 8.654 1.00 96.31 125 LEU A C 1
ATOM 1048 O O . LEU A 1 125 ? -5.192 11.081 7.460 1.00 96.31 125 LEU A O 1
ATOM 1052 N N . GLY A 1 126 ? -5.671 10.540 9.595 1.00 96.88 126 GLY A N 1
ATOM 1053 C CA . GLY A 1 126 ? -6.954 9.908 9.316 1.00 96.88 126 GLY A CA 1
ATOM 1054 C C . GLY A 1 126 ? -7.957 10.879 8.698 1.00 96.88 126 GLY A C 1
ATOM 1055 O O . GLY A 1 126 ? -8.543 10.572 7.662 1.00 96.88 126 GLY A O 1
ATOM 1056 N N . LYS A 1 127 ? -8.123 12.074 9.275 1.00 97.19 127 LYS A N 1
ATOM 1057 C CA . LYS A 1 127 ? -9.042 13.096 8.747 1.00 97.19 127 LYS A CA 1
ATOM 1058 C C . LYS A 1 127 ? -8.661 13.534 7.338 1.00 97.19 127 LYS A C 1
ATOM 1060 O O . LYS A 1 127 ? -9.530 13.625 6.477 1.00 97.19 127 LYS A O 1
ATOM 1065 N N . GLU A 1 128 ? -7.375 13.767 7.088 1.00 97.38 128 GLU A N 1
ATOM 1066 C CA . GLU A 1 128 ? -6.917 14.209 5.772 1.00 97.38 128 GLU A CA 1
ATOM 1067 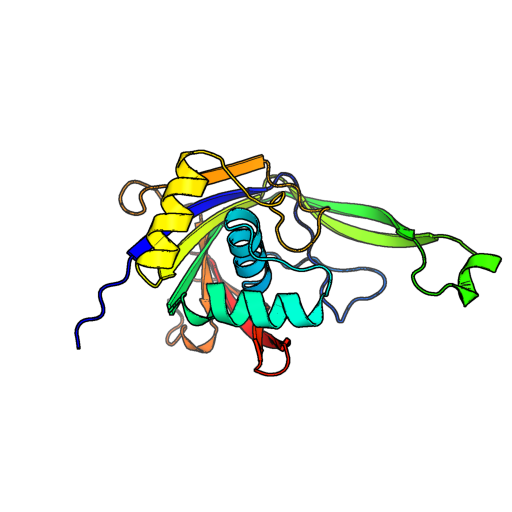C C . GLU A 1 128 ? -7.100 13.121 4.703 1.00 97.38 128 GLU A C 1
ATOM 1069 O O . GLU A 1 128 ? -7.622 13.397 3.621 1.00 97.38 128 GLU A O 1
ATOM 1074 N N . LEU A 1 129 ? -6.747 11.865 5.015 1.00 97.88 129 LEU A N 1
ATOM 1075 C CA . LEU A 1 129 ? -7.002 10.732 4.119 1.00 97.88 129 LEU A CA 1
ATOM 1076 C C . LEU A 1 129 ? -8.495 10.546 3.854 1.00 97.88 129 LEU A C 1
ATOM 1078 O O . LEU A 1 129 ? -8.881 10.322 2.707 1.00 97.88 129 LEU A O 1
ATOM 1082 N N . TYR A 1 130 ? -9.325 10.635 4.895 1.00 98.06 130 TYR A N 1
ATOM 1083 C CA . TYR A 1 130 ? -10.773 10.508 4.783 1.00 98.06 130 TYR A CA 1
ATOM 1084 C C . TYR A 1 130 ? -11.342 11.542 3.808 1.00 98.06 130 TYR A C 1
ATOM 1086 O O . TYR A 1 130 ? -12.017 11.163 2.853 1.00 98.06 130 TYR A O 1
ATOM 1094 N N . GLU A 1 131 ? -11.032 12.825 4.005 1.00 98.00 131 GLU A N 1
ATOM 1095 C CA . GLU A 1 131 ? -11.551 13.899 3.154 1.00 98.00 131 GLU A CA 1
ATOM 1096 C C . GLU A 1 131 ? -11.075 13.756 1.705 1.00 98.00 131 GLU A C 1
ATOM 1098 O O . GLU A 1 131 ? -11.891 13.820 0.784 1.00 98.00 131 GLU A O 1
ATOM 1103 N N . LYS A 1 132 ? -9.787 13.467 1.476 1.00 98.19 132 LYS A N 1
ATOM 1104 C CA . LYS A 1 132 ? -9.270 13.286 0.113 1.00 98.19 132 LYS A CA 1
ATOM 1105 C C . LYS A 1 132 ? -9.897 12.089 -0.600 1.00 98.19 132 LYS A C 1
ATOM 1107 O O . LYS A 1 132 ? -10.315 12.221 -1.746 1.00 98.19 132 LYS A O 1
ATOM 1112 N N . ILE A 1 133 ? -10.021 10.938 0.064 1.00 97.81 133 ILE A N 1
ATOM 1113 C CA . ILE A 1 133 ? -10.643 9.749 -0.544 1.00 97.81 133 ILE A CA 1
ATOM 1114 C C . ILE A 1 133 ? -12.127 10.003 -0.818 1.00 97.81 133 ILE A C 1
ATOM 1116 O O . ILE A 1 133 ? -12.607 9.688 -1.904 1.00 97.81 133 ILE A O 1
ATOM 1120 N N . LYS A 1 134 ? -12.848 10.605 0.133 1.00 97.31 134 LYS A N 1
ATOM 1121 C CA . LYS A 1 134 ? -14.269 10.944 -0.011 1.00 97.31 134 LYS A CA 1
ATOM 1122 C C . LYS A 1 134 ? -14.529 11.879 -1.193 1.00 97.31 134 LYS A C 1
ATOM 1124 O O . LYS A 1 134 ? -15.522 11.703 -1.893 1.00 97.31 134 LYS A O 1
ATOM 1129 N N . ASN A 1 135 ? -13.636 12.838 -1.425 1.00 97.25 135 ASN A N 1
ATOM 1130 C CA . ASN A 1 135 ? -13.742 13.800 -2.521 1.00 97.25 135 ASN A CA 1
ATOM 1131 C C . ASN A 1 135 ? -13.097 13.303 -3.829 1.00 97.25 135 ASN A C 1
ATOM 1133 O O . ASN A 1 135 ? -13.089 14.033 -4.817 1.00 97.25 135 ASN A O 1
ATOM 1137 N N . HIS A 1 136 ? -12.579 12.068 -3.863 1.00 95.50 136 HIS A N 1
ATOM 1138 C CA . HIS A 1 136 ? -11.819 11.507 -4.987 1.00 95.50 136 HIS A CA 1
ATOM 1139 C C . HIS A 1 136 ? -10.619 12.376 -5.414 1.00 95.50 136 HIS A C 1
ATOM 1141 O O . HIS A 1 136 ? -10.278 12.468 -6.595 1.00 95.50 136 HIS A O 1
ATOM 1147 N N . GLU A 1 137 ? -9.955 13.000 -4.443 1.00 96.38 137 GLU A N 1
ATOM 1148 C CA . GLU A 1 137 ? -8.788 13.850 -4.642 1.00 96.38 137 GLU A CA 1
ATOM 1149 C C . GLU A 1 137 ? -7.486 13.102 -4.345 1.00 96.38 137 GLU A C 1
ATOM 1151 O O . GLU A 1 137 ? -7.378 12.305 -3.412 1.00 96.38 137 GLU A O 1
ATOM 1156 N N . SER A 1 138 ? -6.449 13.406 -5.121 1.00 95.75 138 SER A N 1
ATOM 1157 C CA . SER A 1 138 ? -5.094 12.915 -4.876 1.00 95.75 138 SER A CA 1
ATOM 1158 C C . SER A 1 138 ? -4.076 13.928 -5.377 1.00 95.75 138 SER A C 1
ATOM 1160 O O . SER A 1 138 ? -4.220 14.414 -6.500 1.00 95.75 138 SER A O 1
ATOM 1162 N N . GLY A 1 139 ? -3.032 14.203 -4.594 1.00 93.44 139 GLY A N 1
ATOM 1163 C CA . GLY A 1 139 ? -1.936 15.076 -5.032 1.00 93.44 139 GLY A CA 1
ATOM 1164 C C . GLY A 1 139 ? -1.117 14.486 -6.184 1.00 93.44 139 GLY A C 1
ATOM 1165 O O . GLY A 1 139 ? -0.719 15.187 -7.111 1.00 93.44 139 GLY A O 1
ATOM 1166 N N . PHE A 1 140 ? -0.923 13.167 -6.171 1.00 92.31 140 PHE A N 1
ATOM 1167 C CA . PHE A 1 140 ? -0.293 12.411 -7.251 1.00 92.31 140 PHE A CA 1
ATOM 1168 C C . PHE A 1 140 ? -1.163 11.220 -7.639 1.00 92.31 140 PHE A C 1
ATOM 1170 O O . PHE A 1 140 ? -1.902 10.696 -6.810 1.00 92.31 140 PHE A O 1
ATOM 1177 N N . THR A 1 141 ? -1.035 10.738 -8.879 1.00 91.81 141 THR A N 1
ATOM 1178 C CA . THR A 1 141 ? -1.771 9.541 -9.307 1.00 91.81 141 THR A CA 1
ATOM 1179 C C . THR A 1 141 ? -1.395 8.343 -8.423 1.00 91.81 141 THR A C 1
ATOM 1181 O O . THR A 1 141 ? -0.213 7.983 -8.376 1.00 91.81 141 THR A O 1
ATOM 1184 N N . PRO A 1 142 ? -2.363 7.713 -7.733 1.00 92.38 142 PRO A N 1
ATOM 1185 C CA . PRO A 1 142 ? -2.074 6.630 -6.810 1.00 92.38 142 PRO A CA 1
ATOM 1186 C C . PRO A 1 142 ? -1.859 5.307 -7.544 1.00 92.38 142 PRO A C 1
ATOM 1188 O O . PRO A 1 142 ? -2.599 4.943 -8.459 1.00 92.38 142 PRO A O 1
ATOM 1191 N N . TYR A 1 143 ? -0.861 4.548 -7.091 1.00 90.81 143 TYR A N 1
ATOM 1192 C CA . TYR A 1 143 ? -0.563 3.208 -7.592 1.00 90.81 143 TYR A CA 1
ATOM 1193 C C . TYR A 1 143 ? -0.113 2.293 -6.457 1.00 90.81 143 TYR A C 1
ATOM 1195 O O . TYR A 1 143 ? 0.518 2.733 -5.495 1.00 90.81 143 TYR A O 1
ATOM 1203 N N . LEU A 1 144 ? -0.338 0.988 -6.605 1.00 88.62 144 LEU A N 1
ATOM 1204 C CA . LEU A 1 144 ? 0.219 -0.006 -5.688 1.00 88.62 144 LEU A CA 1
ATOM 1205 C C . LEU A 1 144 ? 1.598 -0.464 -6.162 1.00 88.62 144 LEU A C 1
ATOM 1207 O O . LEU A 1 144 ? 1.743 -1.477 -6.840 1.00 88.62 144 LEU A O 1
ATOM 1211 N N . GLY A 1 145 ? 2.638 0.277 -5.795 1.00 83.50 145 GLY A N 1
ATOM 1212 C CA . GLY A 1 145 ? 4.034 -0.091 -6.040 1.00 83.50 145 GLY A CA 1
ATOM 1213 C C . GLY A 1 145 ? 4.589 0.431 -7.365 1.00 83.50 145 GLY A C 1
ATOM 1214 O O . GLY A 1 145 ? 5.469 1.283 -7.349 1.00 83.50 145 GLY A O 1
ATOM 1215 N N . SER A 1 146 ? 4.116 -0.073 -8.507 1.00 82.00 146 SER A N 1
ATOM 1216 C CA . SER A 1 146 ? 4.526 0.416 -9.835 1.00 82.00 146 SER A CA 1
ATOM 1217 C C . SER A 1 146 ? 3.395 1.198 -10.494 1.00 82.00 146 SER A C 1
ATOM 1219 O O . SER A 1 146 ? 2.238 0.847 -10.299 1.00 82.00 146 SER A O 1
ATOM 1221 N N . SER A 1 147 ? 3.722 2.189 -11.330 1.00 84.75 147 SER A N 1
ATOM 1222 C CA . SER A 1 147 ? 2.744 2.894 -12.175 1.00 84.75 147 SER A CA 1
ATOM 1223 C C . SER A 1 147 ? 2.008 1.974 -13.154 1.00 84.75 147 SER A C 1
ATOM 1225 O O . SER A 1 147 ? 0.934 2.309 -13.641 1.00 84.75 147 SER A O 1
ATOM 1227 N N . GLU A 1 148 ? 2.550 0.781 -13.411 1.00 83.44 148 GLU A N 1
ATOM 1228 C CA . GLU A 1 148 ? 1.851 -0.277 -14.137 1.00 83.44 148 GLU A CA 1
ATOM 1229 C C . GLU A 1 148 ? 0.689 -0.878 -13.337 1.00 83.44 148 GLU A C 1
ATOM 1231 O O . GLU A 1 148 ? -0.118 -1.582 -13.918 1.00 83.44 148 GLU A O 1
ATOM 1236 N N . ASN A 1 149 ? 0.562 -0.645 -12.029 1.00 88.00 149 ASN A N 1
ATOM 1237 C CA . ASN A 1 149 ? -0.515 -1.202 -11.210 1.00 88.00 149 ASN A CA 1
ATOM 1238 C C . ASN A 1 149 ? -1.663 -0.204 -11.093 1.00 88.00 149 ASN A C 1
ATOM 1240 O O . ASN A 1 149 ? -1.807 0.486 -10.082 1.00 88.00 149 ASN A O 1
ATOM 1244 N N . LEU A 1 150 ? -2.450 -0.114 -12.167 1.00 84.06 150 LEU A N 1
ATOM 1245 C CA . LEU A 1 150 ? -3.524 0.864 -12.300 1.00 84.06 150 LEU A CA 1
ATOM 1246 C C . LEU A 1 150 ? -4.664 0.589 -11.321 1.00 84.06 150 LEU A C 1
ATOM 1248 O O . LEU A 1 150 ? -5.289 -0.478 -11.345 1.00 84.06 150 LEU A O 1
ATOM 1252 N N . ILE A 1 151 ? -4.967 1.598 -10.513 1.00 92.50 151 ILE A N 1
ATOM 1253 C CA . ILE A 1 151 ? -6.099 1.599 -9.597 1.00 92.50 151 ILE A CA 1
ATOM 1254 C C . ILE A 1 151 ? -7.330 2.092 -10.356 1.00 92.50 151 ILE A C 1
ATOM 1256 O O . ILE A 1 151 ? -7.291 3.113 -11.037 1.00 92.50 151 ILE A O 1
ATOM 1260 N N . LYS A 1 152 ? -8.408 1.313 -10.284 1.00 93.44 152 LYS A N 1
ATOM 1261 C CA . LYS A 1 152 ? -9.713 1.642 -10.854 1.00 93.44 152 LYS A CA 1
ATOM 1262 C C . LYS A 1 152 ? -10.503 2.550 -9.918 1.00 93.44 152 LYS A C 1
ATOM 1264 O O . LYS A 1 152 ? -11.179 3.446 -10.404 1.00 93.44 152 LYS A O 1
ATOM 1269 N N . ASP A 1 153 ? -10.450 2.268 -8.620 1.00 95.50 153 ASP A N 1
ATOM 1270 C CA . ASP A 1 153 ? -11.223 2.986 -7.611 1.00 95.50 153 ASP A CA 1
ATOM 1271 C C . ASP A 1 153 ? -10.577 2.873 -6.223 1.00 95.50 153 ASP A C 1
ATOM 1273 O O . ASP A 1 153 ? -9.946 1.856 -5.905 1.00 95.50 153 ASP A O 1
ATOM 1277 N N . ILE A 1 154 ? -10.749 3.921 -5.418 1.00 97.25 154 ILE A N 1
ATOM 1278 C CA . ILE A 1 154 ? -10.391 3.978 -3.998 1.00 97.25 154 ILE A CA 1
ATOM 1279 C C . ILE A 1 154 ? -11.585 4.591 -3.278 1.00 97.25 154 ILE A C 1
ATOM 1281 O O . ILE A 1 154 ? -11.934 5.739 -3.545 1.00 97.25 154 ILE A O 1
ATOM 1285 N N . SER A 1 155 ? -12.189 3.846 -2.358 1.00 97.19 155 SER A N 1
ATOM 1286 C CA . SER A 1 155 ? -13.396 4.283 -1.662 1.00 97.19 155 SER A CA 1
ATOM 1287 C C . SER A 1 155 ? -13.331 3.969 -0.173 1.00 97.19 155 SER A C 1
ATOM 1289 O O . SER A 1 155 ? -12.754 2.965 0.248 1.00 97.19 155 SER A O 1
ATOM 1291 N N . LEU A 1 156 ? -13.971 4.807 0.636 1.00 97.00 156 LEU A N 1
ATOM 1292 C CA . LEU A 1 156 ? -14.234 4.499 2.038 1.00 97.00 156 LEU A CA 1
ATOM 1293 C C . LEU A 1 156 ? -15.384 3.495 2.127 1.00 97.00 156 LEU A C 1
ATOM 1295 O O . LEU A 1 156 ? -16.344 3.579 1.360 1.00 97.00 156 LEU A O 1
ATOM 1299 N N . ILE A 1 157 ? -15.280 2.549 3.052 1.00 95.38 157 ILE A N 1
ATOM 1300 C CA . ILE A 1 157 ? -16.342 1.590 3.353 1.00 95.38 157 ILE A CA 1
ATOM 1301 C C . ILE A 1 157 ? -16.549 1.502 4.863 1.00 95.38 157 ILE A C 1
ATOM 1303 O O . ILE A 1 157 ? -15.619 1.740 5.631 1.00 95.38 157 ILE A O 1
ATOM 1307 N N . ASP A 1 158 ? -17.754 1.134 5.287 1.00 89.81 158 ASP A N 1
ATOM 1308 C CA . ASP A 1 158 ? -18.009 0.800 6.685 1.00 89.81 158 ASP A CA 1
ATOM 1309 C C . ASP A 1 158 ? -17.645 -0.669 6.940 1.00 89.81 158 ASP A C 1
ATOM 1311 O O . ASP A 1 158 ? -18.061 -1.569 6.204 1.00 89.81 158 ASP A O 1
ATOM 1315 N N . LYS A 1 159 ? -16.827 -0.917 7.963 1.00 83.25 159 LYS A N 1
ATOM 1316 C CA . LYS A 1 159 ? -16.387 -2.264 8.335 1.00 83.25 159 LYS A CA 1
ATOM 1317 C C . LYS A 1 159 ? -17.534 -3.084 8.928 1.00 83.25 159 LYS A C 1
ATOM 1319 O O . LYS A 1 159 ? -17.567 -4.290 8.703 1.00 83.25 159 LYS A O 1
ATOM 1324 N N . ASP A 1 160 ? -18.465 -2.448 9.630 1.00 83.44 160 ASP A N 1
ATOM 1325 C CA . ASP A 1 160 ? -19.561 -3.139 10.310 1.00 83.44 160 ASP A CA 1
ATOM 1326 C C . ASP A 1 160 ? -20.692 -3.515 9.339 1.00 83.44 160 ASP A C 1
ATOM 1328 O O . ASP A 1 160 ? -21.422 -4.478 9.571 1.00 83.44 160 ASP A O 1
ATOM 1332 N N . GLU A 1 161 ? -20.797 -2.812 8.208 1.00 83.94 161 GLU A N 1
ATOM 1333 C CA . GLU A 1 161 ? -21.807 -3.075 7.173 1.00 83.94 161 GLU A CA 1
ATOM 1334 C C . GLU A 1 161 ? -21.317 -4.001 6.045 1.00 83.94 161 GLU A C 1
ATOM 1336 O O . GLU A 1 161 ? -22.119 -4.463 5.229 1.00 83.94 161 GLU A O 1
ATOM 1341 N N . ASN A 1 162 ? -20.011 -4.284 5.959 1.00 81.50 162 ASN A N 1
ATOM 1342 C CA . ASN A 1 162 ? -19.443 -5.089 4.875 1.00 81.50 162 ASN A CA 1
ATOM 1343 C C . ASN A 1 162 ? -19.269 -6.565 5.250 1.00 81.50 162 ASN A C 1
ATOM 1345 O O . ASN A 1 162 ? -18.665 -6.918 6.261 1.00 81.50 162 ASN A O 1
ATOM 1349 N N . ASP A 1 163 ? -19.722 -7.450 4.359 1.00 82.75 163 ASP A N 1
ATOM 1350 C CA . ASP A 1 163 ? -19.474 -8.885 4.473 1.00 82.75 163 ASP A CA 1
ATOM 1351 C C . ASP A 1 163 ? -18.037 -9.237 4.048 1.00 82.75 163 ASP A C 1
ATOM 1353 O O . ASP A 1 163 ? -17.683 -9.249 2.863 1.00 82.75 163 ASP A O 1
ATOM 1357 N N . PHE A 1 164 ? -17.207 -9.566 5.038 1.00 84.75 164 PHE A N 1
ATOM 1358 C CA . PHE A 1 164 ? -15.825 -10.003 4.840 1.00 84.75 164 PHE A CA 1
ATOM 1359 C C . PHE A 1 164 ? -15.674 -11.511 4.589 1.00 84.75 164 PHE A C 1
ATOM 1361 O O . PHE A 1 164 ? -14.548 -11.978 4.422 1.00 84.75 164 PHE A O 1
ATOM 1368 N N . SER A 1 165 ? -16.762 -12.287 4.521 1.00 83.94 165 SER A N 1
ATOM 1369 C CA . SER A 1 165 ? -16.710 -13.743 4.306 1.00 83.94 165 SER A CA 1
ATOM 1370 C C . SER A 1 165 ? -16.008 -14.145 3.004 1.00 83.94 165 SER A C 1
ATOM 1372 O O . SER A 1 165 ? -15.414 -15.215 2.921 1.00 83.94 165 SER A O 1
ATOM 1374 N N . GLN A 1 166 ? -16.030 -13.266 1.997 1.00 85.75 166 GLN A N 1
ATOM 1375 C CA . GLN A 1 166 ? -15.389 -13.467 0.693 1.00 85.75 166 GLN A CA 1
ATOM 1376 C C . GLN A 1 166 ? -13.924 -13.010 0.648 1.00 85.75 166 GLN A C 1
ATOM 1378 O O . GLN A 1 166 ? -13.334 -12.951 -0.439 1.00 85.75 166 GLN A O 1
ATOM 1383 N N . TYR A 1 167 ? -13.342 -12.641 1.789 1.00 88.12 167 TYR A N 1
ATOM 1384 C CA . TYR A 1 167 ? -11.991 -12.108 1.874 1.00 88.12 167 TYR A CA 1
ATOM 1385 C C . TYR A 1 167 ? -11.097 -12.959 2.776 1.00 88.12 167 TYR A C 1
ATOM 1387 O O . TYR A 1 167 ? -11.426 -13.299 3.910 1.00 88.12 167 TYR A O 1
ATOM 1395 N N . ILE A 1 168 ? -9.893 -13.216 2.282 1.00 87.56 168 ILE A N 1
ATOM 1396 C CA . ILE A 1 168 ? -8.781 -13.790 3.027 1.00 87.56 168 ILE A CA 1
ATOM 1397 C C . ILE A 1 168 ? -8.112 -12.679 3.832 1.00 87.56 168 ILE A C 1
ATOM 1399 O O . ILE A 1 168 ? -7.659 -11.673 3.276 1.00 87.56 168 ILE A O 1
ATOM 1403 N N . LYS A 1 169 ? -7.998 -12.879 5.146 1.00 89.06 169 LYS A N 1
ATOM 1404 C CA . LYS A 1 169 ? -7.283 -11.954 6.030 1.00 89.06 169 LYS A CA 1
ATOM 1405 C C . LYS A 1 169 ? -5.780 -12.227 5.985 1.00 89.06 169 LYS A C 1
ATOM 1407 O O . LYS A 1 169 ? -5.341 -13.366 6.158 1.00 89.06 169 LYS A O 1
ATOM 1412 N N . ILE A 1 170 ? -4.987 -11.174 5.808 1.00 88.19 170 ILE A N 1
ATOM 1413 C CA . ILE A 1 170 ? -3.523 -11.227 5.802 1.00 88.19 170 ILE A CA 1
ATOM 1414 C C . ILE A 1 170 ? -3.007 -10.769 7.167 1.00 88.19 170 ILE A C 1
ATOM 1416 O O . ILE A 1 170 ? -3.343 -9.680 7.634 1.00 88.19 170 ILE A O 1
ATOM 1420 N N . LYS A 1 171 ? -2.199 -11.602 7.830 1.00 85.12 171 LYS A N 1
ATOM 1421 C CA . LYS A 1 171 ? -1.659 -11.335 9.173 1.00 85.12 171 LYS A CA 1
ATOM 1422 C C . LYS A 1 171 ? -0.153 -11.529 9.232 1.00 85.12 171 LYS A C 1
ATOM 1424 O O . LYS A 1 171 ? 0.400 -12.374 8.536 1.00 85.12 171 LYS A O 1
ATOM 1429 N N . LYS A 1 172 ? 0.515 -10.775 10.101 1.00 84.31 172 LYS A N 1
ATOM 1430 C CA . LYS A 1 172 ? 1.936 -10.977 10.393 1.00 84.31 172 LYS A CA 1
ATOM 1431 C C . LYS A 1 172 ? 2.124 -12.337 11.068 1.00 84.31 172 LYS A C 1
ATOM 1433 O O . LYS A 1 172 ? 1.350 -12.695 11.948 1.00 84.31 172 LYS A O 1
ATOM 1438 N N . LEU A 1 173 ? 3.143 -13.105 10.684 1.00 80.62 173 LEU A N 1
ATOM 1439 C CA . LEU A 1 173 ? 3.307 -14.490 11.149 1.00 80.62 173 LEU A CA 1
ATOM 1440 C C . L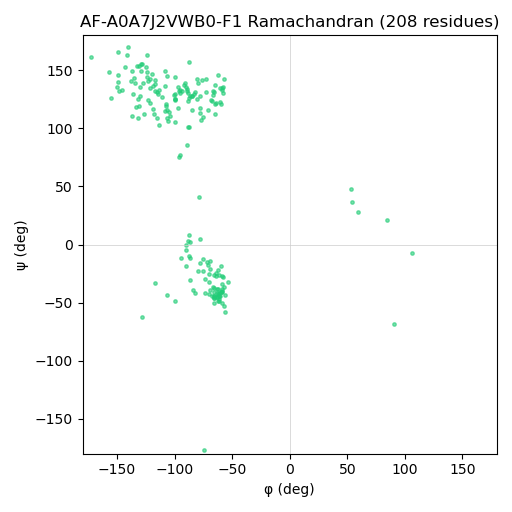EU A 1 173 ? 3.381 -14.593 12.683 1.00 80.62 173 LEU A C 1
ATOM 1442 O O . LEU A 1 173 ? 2.819 -15.510 13.270 1.00 80.62 173 LEU A O 1
ATOM 1446 N N . ASN A 1 174 ? 4.019 -13.626 13.344 1.00 77.25 174 ASN A N 1
ATOM 1447 C CA . ASN A 1 174 ? 4.135 -13.596 14.803 1.00 77.25 174 ASN A CA 1
ATOM 1448 C C . ASN A 1 174 ? 2.822 -13.257 15.541 1.00 77.25 174 ASN A C 1
ATOM 1450 O O . ASN A 1 174 ? 2.747 -13.493 16.742 1.00 77.25 174 ASN A O 1
ATOM 1454 N N . SER A 1 175 ? 1.798 -12.724 14.862 1.00 71.94 175 SER A N 1
ATOM 1455 C CA . SER A 1 175 ? 0.466 -12.497 15.447 1.00 71.94 175 SER A CA 1
ATOM 1456 C C . SER A 1 175 ? -0.480 -13.690 15.273 1.00 71.94 175 SER A C 1
ATOM 1458 O O . SER A 1 175 ? -1.613 -13.658 15.754 1.00 71.94 175 SER A O 1
ATOM 1460 N N . VAL A 1 176 ? -0.020 -14.765 14.625 1.00 71.50 176 VAL A N 1
ATOM 1461 C CA . VAL A 1 176 ? -0.744 -16.034 14.487 1.00 71.50 176 VAL A CA 1
ATOM 1462 C C . VAL A 1 176 ? -0.265 -16.983 15.585 1.00 71.50 176 VAL A C 1
ATOM 1464 O O . VAL A 1 176 ? 0.543 -17.877 15.362 1.00 71.50 176 VAL A O 1
ATOM 1467 N N . THR A 1 177 ? -0.723 -16.742 16.814 1.00 60.16 177 THR A N 1
ATOM 1468 C CA . THR A 1 177 ? -0.313 -17.504 18.009 1.00 60.16 177 THR A CA 1
ATOM 1469 C C . THR A 1 177 ? -0.994 -18.868 18.138 1.00 60.16 177 THR A C 1
ATOM 1471 O O . THR A 1 177 ? -0.509 -19.714 18.883 1.00 60.16 177 THR A O 1
ATOM 1474 N N . SER A 1 178 ? -2.080 -19.128 17.402 1.00 61.56 178 SER A N 1
ATOM 1475 C CA . SER A 1 178 ? -2.690 -20.458 17.315 1.00 61.56 178 SER A CA 1
ATOM 1476 C C . SER A 1 178 ? -3.283 -20.710 15.929 1.00 61.56 178 SER A C 1
ATOM 1478 O O . SER A 1 178 ? -3.956 -19.860 15.348 1.00 61.56 178 SER A O 1
ATOM 1480 N N . LEU A 1 179 ? -2.979 -21.885 15.381 1.00 62.38 179 LEU A N 1
ATOM 1481 C CA . LEU A 1 179 ? -3.592 -22.404 14.165 1.00 62.38 179 LEU A CA 1
ATOM 1482 C C . LEU A 1 179 ? -4.997 -22.897 14.515 1.00 62.38 179 LEU A C 1
ATOM 1484 O O . LEU A 1 179 ? -5.148 -23.911 15.195 1.00 62.38 179 LEU A O 1
ATOM 1488 N N . GLU A 1 180 ? -6.026 -22.192 14.053 1.00 62.41 180 GLU A N 1
ATOM 1489 C CA . GLU A 1 180 ? -7.383 -22.730 14.096 1.00 62.41 180 GLU A CA 1
ATOM 1490 C C . GLU A 1 180 ? -7.480 -23.930 13.142 1.00 62.41 180 GLU A C 1
ATOM 1492 O O . GLU A 1 180 ? -7.029 -23.887 11.993 1.00 62.41 180 GLU A O 1
ATOM 1497 N N . LYS A 1 181 ? -8.049 -25.031 13.637 1.00 61.00 181 LYS A N 1
ATOM 1498 C CA . LYS A 1 181 ? -8.197 -26.279 12.885 1.00 61.00 181 LYS A CA 1
ATOM 1499 C C . LYS A 1 181 ? -9.060 -26.025 11.641 1.00 61.00 181 LYS A C 1
ATOM 1501 O O . LYS A 1 181 ? -10.195 -25.588 11.779 1.00 61.00 181 LYS A O 1
ATOM 1506 N N . GLY A 1 182 ? -8.528 -26.322 10.454 1.00 65.44 182 GLY A N 1
ATOM 1507 C CA . GLY A 1 182 ? -9.234 -26.155 9.174 1.00 65.44 182 GLY A CA 1
ATOM 1508 C C . GLY A 1 182 ? -8.769 -24.978 8.313 1.00 65.44 182 GLY A C 1
ATOM 1509 O O . GLY A 1 182 ? -9.172 -24.910 7.161 1.00 65.44 182 GLY A O 1
ATOM 1510 N N . LYS A 1 183 ? -7.885 -24.101 8.813 1.00 71.75 183 LYS A N 1
ATOM 1511 C CA . LYS A 1 183 ? -7.389 -22.952 8.039 1.00 71.75 183 LYS A CA 1
ATOM 1512 C C . LYS A 1 183 ? -6.134 -23.277 7.231 1.00 71.75 183 LYS A C 1
ATOM 1514 O O . LYS A 1 183 ? -5.190 -23.872 7.752 1.00 71.75 183 LYS A O 1
ATOM 1519 N N . GLU A 1 184 ? -6.098 -22.837 5.975 1.00 72.25 184 GLU A N 1
ATOM 1520 C CA . GLU A 1 184 ? -4.910 -22.923 5.116 1.00 72.25 184 GLU A CA 1
ATOM 1521 C C . GLU A 1 184 ? -4.031 -21.676 5.315 1.00 72.25 184 GLU A C 1
ATOM 1523 O O . GLU A 1 184 ? -4.526 -20.546 5.267 1.00 72.25 184 GLU A O 1
ATOM 1528 N N . LEU A 1 185 ? -2.725 -21.879 5.540 1.00 75.06 185 LEU A N 1
ATOM 1529 C CA . LEU A 1 185 ? -1.739 -20.801 5.645 1.00 75.06 185 LEU A CA 1
ATOM 1530 C C . LEU A 1 185 ? -0.846 -20.755 4.411 1.00 75.06 185 LEU A C 1
ATOM 1532 O O . LEU A 1 185 ? -0.055 -21.666 4.163 1.00 75.06 185 LEU A O 1
ATOM 1536 N N . ILE A 1 186 ? -0.878 -19.627 3.710 1.00 78.81 186 ILE A N 1
ATOM 1537 C CA . ILE A 1 186 ? 0.081 -19.329 2.646 1.00 78.81 186 ILE A CA 1
ATOM 1538 C C . ILE A 1 186 ? 1.080 -18.318 3.201 1.00 78.81 186 ILE A C 1
ATOM 1540 O O . ILE A 1 186 ? 0.717 -17.171 3.460 1.00 78.81 186 ILE A O 1
ATOM 1544 N N . ARG A 1 187 ? 2.336 -18.733 3.411 1.00 77.88 187 ARG A N 1
ATOM 1545 C CA . ARG A 1 187 ? 3.405 -17.837 3.884 1.00 77.88 187 ARG A CA 1
ATOM 1546 C C . ARG A 1 187 ? 3.839 -16.891 2.769 1.00 77.88 187 ARG A C 1
ATOM 1548 O O . ARG A 1 187 ? 4.147 -17.319 1.660 1.00 77.88 187 ARG A O 1
ATOM 1555 N N . ILE A 1 188 ? 3.917 -15.607 3.093 1.00 77.94 188 ILE A N 1
ATOM 1556 C CA . ILE A 1 188 ? 4.281 -14.530 2.178 1.00 77.94 188 ILE A CA 1
ATOM 1557 C C . ILE A 1 188 ? 5.354 -13.680 2.854 1.00 77.94 188 ILE A C 1
ATOM 1559 O O . ILE A 1 188 ? 5.127 -13.087 3.905 1.00 77.94 188 ILE A O 1
ATOM 1563 N N . LYS A 1 189 ? 6.537 -13.594 2.245 1.00 78.81 189 LYS A N 1
ATOM 1564 C CA . LYS A 1 189 ? 7.573 -12.660 2.694 1.00 78.81 189 LYS A CA 1
ATOM 1565 C C . LYS A 1 189 ? 7.311 -11.304 2.06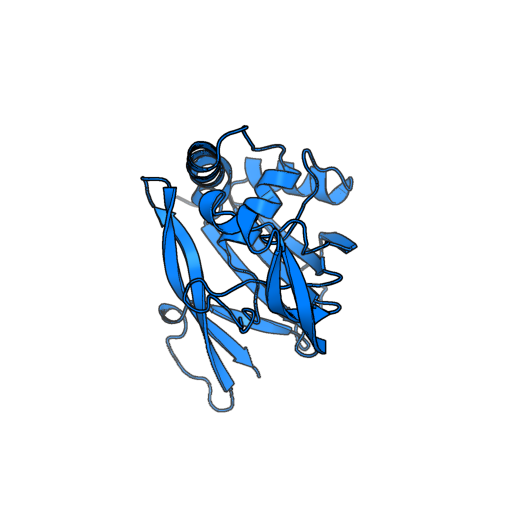1 1.00 78.81 189 LYS A C 1
ATOM 1567 O O . LYS A 1 189 ? 7.382 -11.194 0.845 1.00 78.81 189 LYS A O 1
ATOM 1572 N N . MET A 1 190 ? 7.010 -10.279 2.849 1.00 80.75 190 MET A N 1
ATOM 1573 C CA . MET A 1 190 ? 6.587 -8.984 2.315 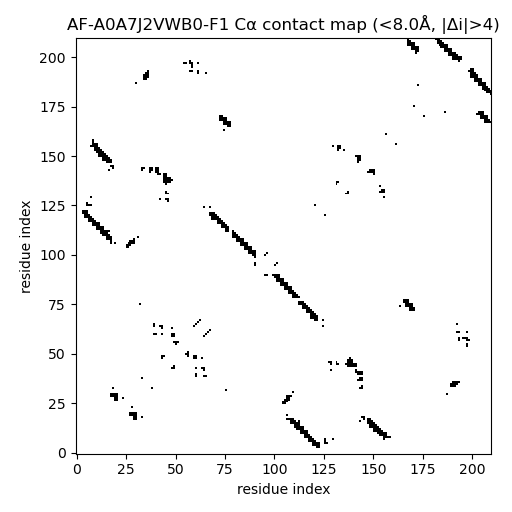1.00 80.75 190 MET A CA 1
ATOM 1574 C C . MET A 1 190 ? 7.492 -7.856 2.801 1.00 80.75 190 MET A C 1
ATOM 1576 O O . MET A 1 190 ? 7.890 -7.841 3.969 1.00 80.75 190 MET A O 1
ATOM 1580 N N . PRO A 1 191 ? 7.810 -6.884 1.936 1.00 84.12 191 PRO A N 1
ATOM 1581 C CA . PRO A 1 191 ? 8.381 -5.635 2.395 1.00 84.12 191 PRO A CA 1
ATOM 1582 C C . PRO A 1 191 ? 7.373 -4.866 3.267 1.00 84.12 191 PRO A C 1
ATOM 1584 O O . PRO A 1 191 ? 6.332 -4.408 2.785 1.00 84.12 191 PRO A O 1
ATOM 1587 N N . SER A 1 192 ? 7.690 -4.746 4.554 1.00 86.31 192 SER A N 1
ATOM 1588 C CA . SER A 1 192 ? 6.754 -4.306 5.593 1.00 86.31 192 SER A CA 1
ATOM 1589 C C . SER A 1 192 ? 6.929 -2.832 5.946 1.00 86.31 192 SER A C 1
ATOM 1591 O O . SER A 1 192 ? 5.963 -2.079 5.928 1.00 86.31 192 SER A O 1
ATOM 1593 N N . LYS A 1 193 ? 8.173 -2.398 6.184 1.00 89.56 193 LYS A N 1
ATOM 1594 C CA . LYS A 1 193 ? 8.481 -1.046 6.671 1.00 89.56 193 LYS A CA 1
ATOM 1595 C C . LYS A 1 193 ? 9.826 -0.527 6.176 1.00 89.56 193 LYS A C 1
ATOM 1597 O O . LYS A 1 193 ? 10.659 -1.311 5.716 1.00 89.56 193 LYS A O 1
ATOM 1602 N N . TYR A 1 194 ? 10.040 0.776 6.316 1.00 89.56 194 TYR A N 1
ATOM 1603 C CA . TYR A 1 194 ? 11.345 1.412 6.134 1.00 89.56 194 TYR A CA 1
ATOM 1604 C C . TYR A 1 194 ? 12.121 1.490 7.460 1.00 89.56 194 TYR A C 1
ATOM 1606 O O . TYR A 1 194 ? 11.538 1.799 8.504 1.00 89.56 194 TYR A O 1
ATOM 1614 N N . ASP A 1 195 ? 13.429 1.221 7.428 1.00 89.62 195 ASP A N 1
ATOM 1615 C CA . ASP A 1 195 ? 14.345 1.505 8.544 1.00 89.62 195 ASP A CA 1
ATOM 1616 C C . ASP A 1 195 ? 14.654 3.015 8.653 1.00 89.62 195 ASP A C 1
ATOM 1618 O O . ASP A 1 195 ? 14.046 3.839 7.964 1.00 89.62 195 ASP A O 1
ATOM 1622 N N . ASP A 1 196 ? 15.522 3.423 9.580 1.00 86.94 196 ASP A N 1
ATOM 1623 C CA . ASP A 1 196 ? 15.886 4.843 9.773 1.00 86.94 196 ASP A CA 1
ATOM 1624 C C . ASP A 1 196 ? 16.719 5.415 8.613 1.00 86.94 196 ASP A C 1
ATOM 1626 O O . ASP A 1 196 ? 16.734 6.622 8.357 1.00 86.94 196 ASP A O 1
ATOM 1630 N N . GLU A 1 197 ? 17.363 4.542 7.844 1.00 87.19 197 GLU A N 1
ATOM 1631 C CA . GLU A 1 197 ? 18.144 4.899 6.666 1.00 87.19 197 GLU A CA 1
ATOM 1632 C C . GLU A 1 197 ? 17.286 4.981 5.389 1.00 87.19 197 GLU A C 1
ATOM 1634 O O . GLU A 1 197 ? 17.730 5.529 4.375 1.00 87.19 197 GLU A O 1
ATOM 1639 N N . GLY A 1 198 ? 16.037 4.504 5.431 1.00 82.62 198 GLY A N 1
ATOM 1640 C CA . GLY A 1 198 ? 15.140 4.411 4.279 1.00 82.62 198 GLY A CA 1
ATOM 1641 C C . GLY A 1 198 ? 15.343 3.136 3.449 1.00 82.62 198 GLY A C 1
ATOM 1642 O O . GLY A 1 198 ? 14.982 3.094 2.265 1.00 82.62 198 GLY A O 1
ATOM 1643 N N . ASN A 1 199 ? 15.929 2.091 4.027 1.00 86.12 199 ASN A N 1
ATOM 1644 C CA . ASN A 1 199 ? 15.986 0.760 3.437 1.00 86.12 199 ASN A CA 1
ATOM 1645 C C . ASN A 1 199 ? 14.747 -0.056 3.809 1.00 86.12 199 ASN A C 1
ATOM 1647 O O . ASN A 1 199 ? 14.055 0.205 4.789 1.00 86.12 199 ASN A O 1
ATOM 1651 N N . TRP A 1 200 ? 14.460 -1.060 2.990 1.00 84.50 200 TRP A N 1
ATOM 1652 C CA . TRP A 1 200 ? 13.293 -1.915 3.153 1.00 84.50 200 TRP A CA 1
ATOM 1653 C C . TRP A 1 200 ? 13.578 -3.021 4.168 1.00 84.50 200 TRP A C 1
ATOM 1655 O O . TRP A 1 200 ? 14.541 -3.771 4.012 1.00 84.50 200 TRP A O 1
ATOM 1665 N N . ILE A 1 201 ? 12.688 -3.183 5.144 1.00 88.00 201 ILE A N 1
ATOM 1666 C CA . ILE A 1 201 ? 12.668 -4.327 6.055 1.00 88.00 201 ILE A CA 1
ATOM 1667 C C . ILE A 1 201 ? 11.598 -5.310 5.580 1.00 88.00 201 ILE A C 1
ATOM 1669 O O . ILE A 1 201 ? 10.436 -4.950 5.368 1.00 88.00 201 ILE A O 1
ATOM 1673 N N . PHE A 1 202 ? 11.996 -6.572 5.434 1.00 86.12 202 PHE A N 1
ATOM 1674 C CA . PHE A 1 202 ? 11.109 -7.664 5.045 1.00 86.12 202 PHE A CA 1
ATOM 1675 C C . PHE A 1 202 ? 10.640 -8.425 6.277 1.00 86.12 202 PHE A C 1
ATOM 1677 O O . PHE A 1 202 ? 11.445 -8.767 7.140 1.00 86.12 202 PHE A O 1
ATOM 1684 N N . GLU A 1 203 ? 9.350 -8.732 6.326 1.00 87.06 203 GLU A N 1
ATOM 1685 C CA . GLU A 1 203 ? 8.741 -9.502 7.406 1.00 87.06 203 GLU A CA 1
ATOM 1686 C C . GLU A 1 203 ? 7.927 -10.663 6.834 1.00 87.06 203 GLU A C 1
ATOM 1688 O O . GLU A 1 203 ? 7.484 -10.634 5.682 1.00 87.06 203 GLU A O 1
ATOM 1693 N N . ASP A 1 204 ? 7.745 -11.700 7.646 1.00 85.31 204 ASP A N 1
ATOM 1694 C CA . ASP A 1 204 ? 6.894 -12.831 7.305 1.00 85.31 204 ASP A CA 1
ATOM 1695 C C . ASP A 1 204 ? 5.435 -12.539 7.652 1.00 85.31 204 ASP A C 1
ATOM 1697 O O . ASP A 1 204 ? 5.096 -12.186 8.786 1.00 85.31 204 ASP A O 1
ATOM 1701 N N . TRP A 1 205 ? 4.575 -12.734 6.662 1.00 85.94 205 TRP A N 1
ATOM 1702 C CA . TRP A 1 205 ? 3.127 -12.631 6.746 1.00 85.94 205 TRP A CA 1
ATOM 1703 C C . TRP A 1 205 ? 2.499 -13.938 6.271 1.00 85.94 205 TRP A C 1
ATOM 1705 O O . TRP A 1 205 ? 3.148 -14.772 5.637 1.00 85.94 205 TRP A O 1
ATOM 1715 N N . VAL A 1 206 ? 1.230 -14.136 6.596 1.00 83.06 206 VAL A N 1
ATOM 1716 C CA . VAL A 1 206 ? 0.442 -15.283 6.165 1.00 83.06 206 VAL A CA 1
ATOM 1717 C C . VAL A 1 206 ? -0.923 -14.828 5.684 1.00 83.06 206 VAL A C 1
ATOM 1719 O O . VAL A 1 206 ? -1.553 -13.961 6.291 1.00 83.06 206 VAL A O 1
ATOM 1722 N N . ALA A 1 207 ? -1.375 -15.431 4.593 1.00 82.38 207 ALA A N 1
ATOM 1723 C CA . ALA A 1 207 ? -2.763 -15.371 4.176 1.00 82.38 207 ALA A CA 1
ATOM 1724 C C . ALA A 1 207 ? -3.518 -16.512 4.863 1.00 82.38 207 ALA A C 1
ATOM 1726 O O . ALA A 1 207 ? -3.075 -17.660 4.786 1.00 82.38 207 ALA A O 1
ATOM 1727 N N . ILE A 1 208 ? -4.604 -16.182 5.561 1.00 78.00 208 ILE A N 1
ATOM 1728 C CA . ILE A 1 208 ? -5.422 -17.139 6.309 1.00 78.00 208 ILE A CA 1
ATOM 1729 C C . ILE A 1 208 ? -6.726 -17.358 5.551 1.00 78.00 208 ILE A C 1
ATOM 1731 O O . ILE A 1 208 ? -7.581 -16.470 5.524 1.00 78.00 208 ILE A O 1
ATOM 1735 N N . ARG A 1 209 ? -6.875 -18.539 4.957 1.00 69.75 209 ARG A N 1
ATOM 1736 C CA . ARG A 1 209 ? -8.102 -18.955 4.276 1.00 69.75 209 ARG A CA 1
ATOM 1737 C C . ARG A 1 209 ? -8.968 -19.777 5.233 1.00 69.75 209 ARG A C 1
ATOM 1739 O O . ARG A 1 209 ? -8.430 -20.666 5.898 1.00 69.75 209 ARG A O 1
ATOM 1746 N N . ASN A 1 210 ? -10.250 -19.423 5.340 1.00 63.38 210 ASN A N 1
ATOM 1747 C CA . ASN A 1 210 ? -11.235 -20.163 6.140 1.00 63.38 210 ASN A CA 1
ATOM 1748 C C . ASN A 1 210 ? -11.728 -21.414 5.408 1.00 63.38 210 ASN A C 1
ATOM 1750 O O . ASN A 1 210 ? -11.678 -21.428 4.157 1.00 63.38 210 ASN A O 1
#

Mean predicted aligned error: 6.98 Å